Protein AF-A0A2G4FNX6-F1 (afdb_monomer_lite)

pLDDT: mean 90.81, std 7.62, range [62.03, 98.56]

Foldseek 3Di:
DELAAWWQDDVPLPAEAEAEPDDDPPDPDQQLCHANYENNDDDDDPPGDQHTHWYWYAQPVHHQKIKTKDFCPHNVCVVVVVQWADDGSHHGPGMTIHTDGDDDDDDDPPDAPPDAKDKEWPDWDDDPQKIKTKIAIDDPAAWPWKAKVNHTWDQPDGSPRITMDIGGHDDFQDKIWMKIAGPSGHIDPDIYIDTHD

Secondary structure (DSSP, 8-state):
--SEE--S--TTS--EEEE-S----S----SSTT-SEE-TTPPPPSSPPS---EEEETTTTSTT-EEEEEETTSHHHHHTGGG-B--TTTB-SSEEEEEE---PPPPPPP----PPPEEEEEEEEEETTEEEEEEEEE-SS-EEEEEETTEEPEEEEGGGTEEEEEEEP--TTPEEEEEEEETT--B-SS--EEE--

Sequence (197 aa):
MPLIQISEQNPTGKAQSHFKNLKVVNWNDKSGARAVVNLGGGPRLKPEFPHGVDVYVHDWFGVGKTALVASTRTQDYKSNEKDFKKVSFFTGDESQAKEVKDVPFPQFPKLVDDLPPFSIITRIKKEGGKVLVEGVASDNGTVVKVLVNGKEATMLTPGFANWKISLDELAAGVVVEAKAIDAAGNEEKFTPKSKVP

Structure (mmCIF, N/CA/C/O backbone):
data_AF-A0A2G4FNX6-F1
#
_entry.id   AF-A0A2G4FNX6-F1
#
loop_
_atom_site.group_PDB
_atom_site.id
_atom_site.type_symbol
_atom_site.label_atom_id
_atom_site.label_alt_id
_atom_site.label_comp_id
_atom_site.label_asym_id
_atom_site.label_entity_id
_atom_site.label_seq_id
_atom_site.pdbx_PDB_ins_code
_atom_site.Cartn_x
_atom_site.Cartn_y
_atom_site.Cartn_z
_atom_site.occupancy
_atom_site.B_iso_or_equiv
_atom_site.auth_seq_id
_atom_site.auth_comp_id
_atom_site.auth_asym_id
_atom_site.auth_atom_id
_atom_site.pdbx_PDB_model_num
ATOM 1 N N . MET A 1 1 ? 6.404 13.842 -24.856 1.00 73.00 1 MET A N 1
ATOM 2 C CA . MET A 1 1 ? 6.760 13.263 -23.550 1.00 73.00 1 MET A CA 1
ATOM 3 C C . MET A 1 1 ? 6.537 11.767 -23.630 1.00 73.00 1 MET A C 1
ATOM 5 O O . MET A 1 1 ? 5.501 11.371 -24.165 1.00 73.00 1 MET A O 1
ATOM 9 N N . PRO A 1 2 ? 7.518 10.965 -23.200 1.00 86.94 2 PRO A N 1
ATOM 10 C CA . PRO A 1 2 ? 7.397 9.513 -23.146 1.00 86.94 2 PRO A CA 1
ATOM 11 C C . PRO A 1 2 ? 6.419 9.067 -22.056 1.00 86.94 2 PRO A C 1
ATOM 13 O O . PRO A 1 2 ? 6.082 9.855 -21.174 1.00 86.94 2 PRO A O 1
ATOM 16 N N . LEU A 1 3 ? 5.985 7.803 -22.107 1.00 88.94 3 LEU A N 1
ATOM 17 C CA . LEU A 1 3 ? 5.179 7.205 -21.033 1.00 88.94 3 LEU A CA 1
ATOM 18 C C . LEU A 1 3 ? 6.009 7.033 -19.751 1.00 88.94 3 LEU A C 1
ATOM 20 O O . LEU A 1 3 ? 5.541 7.319 -18.655 1.00 88.94 3 LEU A O 1
ATOM 24 N N . ILE A 1 4 ? 7.248 6.576 -19.912 1.00 92.12 4 ILE A N 1
ATOM 25 C CA . ILE A 1 4 ? 8.244 6.406 -18.863 1.00 92.12 4 ILE A CA 1
ATOM 26 C C . ILE A 1 4 ? 9.384 7.363 -19.186 1.00 92.12 4 ILE A C 1
ATOM 28 O O . ILE A 1 4 ? 10.137 7.168 -20.145 1.00 92.12 4 ILE A O 1
ATOM 32 N N . GLN A 1 5 ? 9.489 8.422 -18.391 1.00 90.88 5 GLN A N 1
ATOM 33 C CA . GLN A 1 5 ? 10.595 9.357 -18.491 1.00 90.88 5 GLN A CA 1
ATOM 34 C C . GLN A 1 5 ? 11.788 8.832 -17.689 1.00 90.88 5 GLN A C 1
ATOM 36 O O . GLN A 1 5 ? 11.654 8.546 -16.501 1.00 90.88 5 GLN A O 1
ATOM 41 N N . ILE A 1 6 ? 12.943 8.688 -18.335 1.00 89.00 6 ILE A N 1
ATOM 42 C CA . ILE A 1 6 ? 14.178 8.239 -17.679 1.00 89.00 6 ILE A CA 1
ATOM 43 C C . ILE A 1 6 ? 14.970 9.429 -17.138 1.00 89.00 6 ILE A C 1
ATOM 45 O O . ILE A 1 6 ? 14.763 10.565 -17.558 1.00 89.00 6 ILE A O 1
ATOM 49 N N . SER A 1 7 ? 15.888 9.158 -16.213 1.00 84.88 7 SER A N 1
ATOM 50 C CA . SER A 1 7 ? 16.813 10.146 -15.660 1.00 84.88 7 SER A CA 1
ATOM 51 C C . SER A 1 7 ? 18.256 9.717 -15.903 1.00 84.88 7 SER A C 1
ATOM 53 O O . SER A 1 7 ? 18.616 8.552 -15.732 1.00 84.88 7 SER A O 1
ATOM 55 N N . GLU A 1 8 ? 19.097 10.684 -16.254 1.00 83.62 8 GLU A N 1
ATOM 56 C CA . GLU A 1 8 ? 20.555 10.524 -16.356 1.00 83.62 8 GLU A CA 1
ATOM 57 C C . GLU A 1 8 ? 21.250 10.720 -15.005 1.00 83.62 8 GLU A C 1
ATOM 59 O O . GLU A 1 8 ? 22.457 10.552 -14.886 1.00 83.62 8 GLU A O 1
ATOM 64 N N . GLN A 1 9 ? 20.485 11.095 -13.982 1.00 83.69 9 GLN A N 1
ATOM 65 C CA . GLN A 1 9 ? 20.986 11.468 -12.672 1.00 83.69 9 GLN A CA 1
ATOM 66 C C . GLN A 1 9 ? 20.768 10.301 -11.713 1.00 83.69 9 GLN A C 1
ATOM 68 O O . GLN A 1 9 ? 19.677 10.130 -11.164 1.00 83.69 9 GLN A O 1
ATOM 73 N N . ASN A 1 10 ? 21.817 9.508 -11.501 1.00 88.62 10 ASN A N 1
ATOM 74 C CA . ASN A 1 10 ? 21.847 8.460 -10.485 1.00 88.62 10 ASN A CA 1
ATOM 75 C C . ASN A 1 10 ? 23.055 8.667 -9.555 1.00 88.62 10 ASN A C 1
ATOM 77 O O . ASN A 1 10 ? 24.060 7.967 -9.687 1.00 88.62 10 ASN A O 1
ATOM 81 N N . PRO A 1 11 ? 22.975 9.606 -8.587 1.00 87.06 11 PRO A N 1
ATOM 82 C CA . PRO A 1 11 ? 24.098 9.935 -7.703 1.00 87.06 11 PRO A CA 1
ATOM 83 C C . PRO A 1 11 ? 24.638 8.750 -6.901 1.00 87.06 11 PRO A C 1
ATOM 85 O O . PRO A 1 11 ? 25.795 8.741 -6.496 1.00 87.06 11 PRO A O 1
ATOM 88 N N . THR A 1 12 ? 23.794 7.745 -6.664 1.00 89.88 12 THR A N 1
ATOM 89 C CA . THR A 1 12 ? 24.165 6.538 -5.917 1.00 89.88 12 THR A CA 1
ATOM 90 C C . THR A 1 12 ? 24.758 5.441 -6.801 1.00 89.88 12 THR A C 1
ATOM 92 O O . THR A 1 12 ? 25.315 4.485 -6.268 1.00 89.88 12 THR A O 1
ATOM 95 N N . GLY A 1 13 ? 24.575 5.527 -8.125 1.00 88.50 13 GLY A N 1
ATOM 96 C CA . GLY A 1 13 ? 24.837 4.437 -9.071 1.00 88.50 13 GLY A CA 1
ATOM 97 C C . GLY A 1 13 ? 23.961 3.194 -8.867 1.00 88.50 13 GLY A C 1
ATOM 98 O O . GLY A 1 13 ? 24.200 2.173 -9.498 1.00 88.50 13 GLY A O 1
ATOM 99 N N . LYS A 1 14 ? 22.964 3.249 -7.972 1.00 90.69 14 LYS A N 1
ATOM 100 C CA . LYS A 1 14 ? 22.154 2.095 -7.541 1.00 90.69 14 LYS A CA 1
ATOM 101 C C . LYS A 1 14 ? 20.663 2.261 -7.806 1.00 90.69 14 LYS A C 1
ATOM 103 O O . LYS A 1 14 ? 19.910 1.320 -7.583 1.00 90.69 14 LYS A O 1
ATOM 108 N N . ALA A 1 15 ? 20.215 3.442 -8.233 1.00 91.75 15 ALA A N 1
ATOM 109 C CA . ALA A 1 15 ? 18.808 3.653 -8.538 1.00 91.75 15 ALA A CA 1
ATOM 110 C C . ALA A 1 15 ? 18.386 2.826 -9.760 1.00 91.75 15 ALA A C 1
ATOM 112 O O . ALA A 1 15 ? 19.050 2.849 -10.799 1.00 91.75 15 ALA A O 1
ATOM 113 N N . GLN A 1 16 ? 17.262 2.127 -9.624 1.00 93.81 16 GLN A N 1
ATOM 114 C CA . GLN A 1 16 ? 16.670 1.288 -10.661 1.00 93.81 16 GLN A CA 1
ATOM 115 C C . GLN A 1 16 ? 15.157 1.506 -10.679 1.00 93.81 16 GLN A C 1
ATOM 117 O O . GLN A 1 16 ? 14.538 1.724 -9.638 1.00 93.81 16 GLN A O 1
ATOM 122 N N . SER A 1 17 ? 14.553 1.424 -11.860 1.00 95.25 17 SER A N 1
ATOM 123 C CA . SER A 1 17 ? 13.100 1.390 -12.038 1.00 95.25 17 SER A CA 1
ATOM 124 C C . SER A 1 17 ? 12.697 0.052 -12.645 1.00 95.25 17 SER A C 1
ATOM 126 O O . SER A 1 17 ? 13.285 -0.375 -13.635 1.00 95.25 17 SER A O 1
ATOM 128 N N . HIS A 1 18 ? 11.690 -0.608 -12.071 1.00 96.56 18 HIS A N 1
ATOM 129 C CA . HIS A 1 18 ? 11.182 -1.891 -12.560 1.00 96.56 18 HIS A CA 1
ATOM 130 C C . HIS A 1 18 ? 9.707 -1.759 -12.937 1.00 96.56 18 HIS A C 1
ATOM 132 O O . HIS A 1 18 ? 8.879 -1.362 -12.121 1.00 96.56 18 HIS A O 1
ATOM 138 N N . PHE A 1 19 ? 9.371 -2.151 -14.161 1.00 96.31 19 PHE A N 1
ATOM 139 C CA . PHE A 1 19 ? 8.011 -2.183 -14.687 1.00 96.31 19 PHE A CA 1
ATOM 140 C C . PHE A 1 19 ? 7.682 -3.613 -15.099 1.00 96.31 19 PHE A C 1
ATOM 142 O O . PHE A 1 19 ? 8.460 -4.240 -15.813 1.00 96.31 19 PHE A O 1
ATOM 149 N N . LYS A 1 20 ? 6.532 -4.138 -14.677 1.00 94.62 20 LYS A N 1
ATOM 150 C CA . LYS A 1 20 ? 6.042 -5.463 -15.079 1.00 94.62 20 LYS A CA 1
ATOM 151 C C . LYS A 1 20 ? 4.600 -5.355 -15.553 1.00 94.62 20 LYS A C 1
ATOM 153 O O . LYS A 1 20 ? 3.879 -4.465 -15.110 1.00 94.62 20 LYS A O 1
ATOM 158 N N . ASN A 1 21 ? 4.194 -6.245 -16.459 1.00 91.38 21 ASN A N 1
ATOM 159 C CA . ASN A 1 21 ? 2.868 -6.240 -17.090 1.00 91.38 21 ASN A CA 1
ATOM 160 C C . ASN A 1 21 ? 2.551 -4.929 -17.837 1.00 91.38 21 ASN A C 1
ATOM 162 O O . ASN A 1 21 ? 1.393 -4.518 -17.925 1.00 91.38 21 ASN A O 1
ATOM 166 N N . LEU A 1 22 ? 3.576 -4.262 -18.381 1.00 91.94 22 LEU A N 1
ATOM 167 C CA . LEU A 1 22 ? 3.389 -3.052 -19.173 1.00 91.94 22 LEU A CA 1
ATOM 168 C C . LEU A 1 22 ? 2.699 -3.406 -20.494 1.00 91.94 22 LEU A C 1
ATOM 170 O O . LEU A 1 22 ? 3.253 -4.125 -21.323 1.00 91.94 22 LEU A O 1
ATOM 174 N N . LYS A 1 23 ? 1.501 -2.862 -20.707 1.00 85.88 23 LYS A N 1
ATOM 175 C CA . LYS A 1 23 ? 0.752 -2.995 -21.956 1.00 85.88 23 LYS A CA 1
ATOM 176 C C . LYS A 1 23 ? 0.517 -1.617 -22.551 1.00 85.88 23 LYS A C 1
ATOM 178 O O . LYS A 1 23 ? -0.061 -0.750 -21.903 1.00 85.88 23 LYS A O 1
ATOM 183 N N . VAL A 1 24 ? 0.921 -1.439 -23.803 1.00 82.94 24 VAL A N 1
ATOM 184 C CA . VAL A 1 24 ? 0.696 -0.199 -24.544 1.00 82.94 24 VAL A CA 1
ATOM 185 C C . VAL A 1 24 ? -0.438 -0.437 -25.541 1.00 82.94 24 VAL A C 1
ATOM 187 O O . VAL A 1 24 ? -0.350 -1.330 -26.380 1.00 82.94 24 VAL A O 1
ATOM 190 N N . VAL A 1 25 ? -1.533 0.317 -25.421 1.00 82.94 25 VAL A N 1
ATOM 191 C CA . VAL A 1 25 ? -2.744 0.166 -26.248 1.00 82.94 25 VAL A CA 1
ATOM 192 C C . VAL A 1 25 ? -2.949 1.434 -27.071 1.00 82.94 25 VAL A C 1
ATOM 194 O O . VAL A 1 25 ? -2.771 2.531 -26.552 1.00 82.94 25 VAL A O 1
ATOM 197 N N . ASN A 1 26 ? -3.323 1.286 -28.346 1.00 76.81 26 ASN A N 1
ATOM 198 C CA . ASN A 1 26 ? -3.590 2.395 -29.275 1.00 76.81 26 ASN A CA 1
ATOM 199 C C . ASN A 1 26 ? -2.428 3.400 -29.432 1.00 76.81 26 ASN A C 1
ATOM 201 O O . ASN A 1 26 ? -2.651 4.575 -29.716 1.00 76.81 26 ASN A O 1
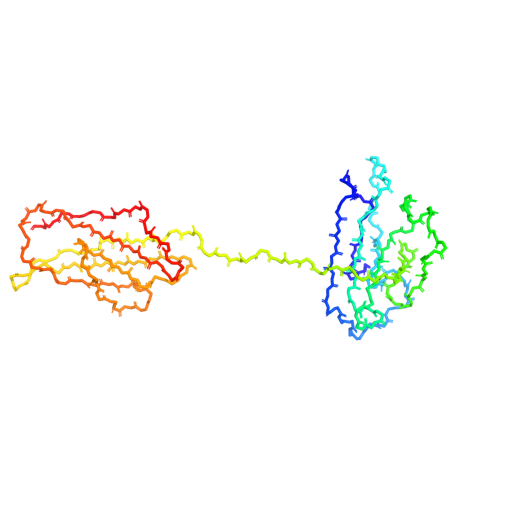ATOM 205 N N . TRP A 1 27 ? -1.178 2.948 -29.274 1.00 77.25 27 TRP A N 1
ATOM 206 C CA . TRP A 1 27 ? 0.000 3.794 -29.478 1.00 77.25 27 TRP A CA 1
ATOM 207 C C . TRP A 1 27 ? 0.300 3.945 -30.964 1.00 77.25 27 TRP A C 1
ATOM 209 O O . TRP A 1 27 ? 0.743 3.003 -31.617 1.00 77.25 27 TRP A O 1
ATOM 219 N N . ASN A 1 28 ? 0.052 5.132 -31.506 1.00 72.19 28 ASN A N 1
ATOM 220 C CA . ASN A 1 28 ? 0.258 5.435 -32.921 1.00 72.19 28 ASN A CA 1
ATOM 221 C C . ASN A 1 28 ? 1.304 6.537 -33.155 1.00 72.19 28 ASN A C 1
ATOM 223 O O . ASN A 1 28 ? 1.473 6.984 -34.291 1.00 72.19 28 ASN A O 1
ATOM 227 N N . ASP A 1 29 ? 2.015 6.961 -32.107 1.00 69.50 29 ASP A N 1
ATOM 228 C CA . ASP A 1 29 ? 3.029 8.002 -32.220 1.00 69.50 29 ASP A CA 1
ATOM 229 C C . ASP A 1 29 ? 4.309 7.453 -32.869 1.00 69.50 29 ASP A C 1
ATOM 231 O O . ASP A 1 29 ? 4.929 6.506 -32.380 1.00 69.50 29 ASP A O 1
ATOM 235 N N . LYS A 1 30 ? 4.690 8.060 -33.997 1.00 65.69 30 LYS A N 1
ATOM 236 C CA . LYS A 1 30 ? 5.864 7.698 -34.807 1.00 65.69 30 LYS A CA 1
ATOM 237 C C . LYS A 1 30 ? 7.014 8.704 -34.682 1.00 65.69 30 LYS A C 1
ATOM 239 O O . LYS A 1 30 ? 8.032 8.534 -35.343 1.00 65.69 30 LYS A O 1
ATOM 244 N N . SER A 1 31 ? 6.868 9.748 -33.861 1.00 66.31 31 SER A N 1
ATOM 245 C CA . SER A 1 31 ? 7.837 10.850 -33.747 1.00 66.31 31 SER A CA 1
ATOM 246 C C . SER A 1 31 ? 9.124 10.481 -33.002 1.00 66.31 31 SER A C 1
ATOM 248 O O . SER A 1 31 ? 10.100 11.219 -33.072 1.00 66.31 31 SER A O 1
ATOM 250 N N . GLY A 1 32 ? 9.135 9.385 -32.237 1.00 63.09 32 GLY A N 1
ATOM 251 C CA . GLY A 1 32 ? 10.235 9.032 -31.326 1.00 63.09 32 GLY A CA 1
ATOM 252 C C . GLY A 1 32 ? 10.282 9.876 -30.039 1.00 63.09 32 GLY A C 1
ATOM 253 O O . GLY A 1 32 ? 10.652 9.358 -28.988 1.00 63.09 32 GLY A O 1
ATOM 254 N N . ALA A 1 33 ? 9.795 11.122 -30.071 1.00 62.03 33 ALA A N 1
ATOM 255 C CA . ALA A 1 33 ? 9.656 12.008 -28.906 1.00 62.03 33 ALA A CA 1
ATOM 256 C C . ALA A 1 33 ? 8.554 11.564 -27.916 1.00 62.03 33 ALA A C 1
ATOM 258 O O . ALA A 1 33 ? 8.496 12.014 -26.763 1.00 62.03 33 ALA A O 1
ATOM 259 N N . ARG A 1 34 ? 7.665 10.668 -28.360 1.00 73.19 34 ARG A N 1
ATOM 260 C CA . ARG A 1 34 ? 6.754 9.887 -27.514 1.00 73.19 34 ARG A CA 1
ATOM 261 C C . ARG A 1 34 ? 6.999 8.397 -27.738 1.00 73.19 34 ARG A C 1
ATOM 263 O O . ARG A 1 34 ? 6.125 7.670 -28.190 1.00 73.19 34 ARG A O 1
ATOM 270 N N . ALA A 1 35 ? 8.220 7.941 -27.495 1.00 88.50 35 ALA A N 1
ATOM 271 C CA . ALA A 1 35 ? 8.448 6.520 -27.264 1.00 88.50 35 ALA A CA 1
ATOM 272 C C . ALA A 1 35 ? 7.910 6.111 -25.884 1.00 88.50 35 ALA A C 1
ATOM 274 O O . ALA A 1 35 ? 7.623 6.965 -25.040 1.00 88.50 35 ALA A O 1
ATOM 275 N N . VAL A 1 36 ? 7.782 4.808 -25.645 1.00 91.38 36 VAL A N 1
ATOM 276 C CA . VAL A 1 36 ? 7.357 4.289 -24.338 1.00 91.38 36 VAL A CA 1
ATOM 277 C C . VAL A 1 36 ? 8.347 4.700 -23.249 1.00 91.38 36 VAL A C 1
ATOM 279 O O . VAL A 1 36 ? 7.921 5.218 -22.225 1.00 91.38 36 VAL A O 1
ATOM 282 N N . VAL A 1 37 ? 9.650 4.531 -23.477 1.00 93.69 37 VAL A N 1
ATOM 283 C CA . VAL A 1 37 ? 10.711 4.862 -22.516 1.00 93.69 37 VAL A CA 1
ATOM 284 C C . VAL A 1 37 ? 11.693 5.835 -23.165 1.00 93.69 37 VAL A C 1
ATOM 286 O O . VAL A 1 37 ? 12.325 5.479 -24.158 1.00 93.69 37 VAL A O 1
ATOM 289 N N . ASN A 1 38 ? 11.835 7.063 -22.655 1.00 92.19 38 ASN A N 1
ATOM 290 C CA . ASN A 1 38 ? 12.772 8.064 -23.201 1.00 92.19 38 ASN A CA 1
ATOM 291 C C . ASN A 1 38 ? 13.139 9.149 -22.168 1.00 92.19 38 ASN A C 1
ATOM 293 O O . ASN A 1 38 ? 12.515 9.222 -21.118 1.00 92.19 38 ASN A O 1
ATOM 297 N N . LEU A 1 39 ? 14.112 10.022 -22.451 1.00 86.81 39 LEU A N 1
ATOM 298 C CA . LEU A 1 39 ? 14.497 11.132 -21.556 1.00 86.81 39 LEU A CA 1
ATOM 299 C C . LEU A 1 39 ? 13.457 12.265 -21.514 1.00 86.81 39 LEU A C 1
ATOM 301 O O . LEU A 1 39 ? 13.294 12.939 -20.500 1.00 86.81 39 LEU A O 1
ATOM 305 N N . GLY A 1 40 ? 12.738 12.483 -22.618 1.00 76.50 40 GLY A N 1
ATOM 306 C CA . GLY A 1 40 ? 11.639 13.451 -22.675 1.00 76.50 40 GLY A CA 1
ATOM 307 C C . GLY A 1 40 ? 12.047 14.930 -22.698 1.00 76.50 40 GLY A C 1
ATOM 308 O O . GLY A 1 40 ? 11.163 15.772 -22.565 1.00 76.50 40 GLY A O 1
ATOM 309 N N . GLY A 1 41 ? 13.331 15.251 -22.902 1.00 74.06 41 GLY A N 1
ATOM 310 C CA . GLY A 1 41 ? 13.802 16.618 -23.170 1.00 74.06 41 GLY A CA 1
ATOM 311 C C . GLY A 1 41 ? 13.900 17.549 -21.953 1.00 74.06 41 GLY A C 1
ATOM 312 O O . GLY A 1 41 ? 13.864 18.766 -22.121 1.00 74.06 41 GLY A O 1
ATOM 313 N N . GLY A 1 42 ? 13.995 17.004 -20.734 1.00 71.19 42 GLY A N 1
ATOM 314 C CA . GLY A 1 42 ? 14.170 17.793 -19.508 1.00 71.19 42 GLY A CA 1
ATOM 315 C C . GLY A 1 42 ? 15.511 18.552 -19.432 1.00 71.19 42 GLY A C 1
ATOM 316 O O . GLY A 1 42 ? 16.447 18.243 -20.175 1.00 71.19 42 GLY A O 1
ATOM 317 N N . PRO A 1 43 ? 15.630 19.552 -18.534 1.00 72.31 43 PRO A N 1
ATOM 318 C CA . PRO A 1 43 ? 16.860 20.318 -18.356 1.00 72.31 43 PRO A CA 1
ATOM 319 C C . PRO A 1 43 ? 18.015 19.425 -17.891 1.00 72.31 43 PRO A C 1
ATOM 321 O O . PRO A 1 43 ? 17.851 18.537 -17.055 1.00 72.31 43 PRO A O 1
ATOM 324 N N . ARG A 1 44 ? 19.207 19.695 -18.425 1.00 75.69 44 ARG A N 1
ATOM 325 C CA . ARG A 1 44 ? 20.424 18.936 -18.125 1.00 75.69 44 ARG A CA 1
ATOM 326 C C . ARG A 1 44 ? 21.089 19.499 -16.879 1.00 75.69 44 ARG A C 1
ATOM 328 O O . ARG A 1 44 ? 21.508 20.657 -16.869 1.00 75.69 44 ARG A O 1
ATOM 335 N N . LEU A 1 45 ? 21.171 18.679 -15.839 1.00 73.00 45 LEU A N 1
ATOM 336 C CA . LEU A 1 45 ? 21.764 19.066 -14.565 1.00 73.00 45 LEU A CA 1
ATOM 337 C C . LEU A 1 45 ? 23.273 18.800 -14.569 1.00 73.00 45 LEU A C 1
ATOM 339 O O . LEU A 1 45 ? 23.735 17.790 -15.098 1.00 73.00 45 LEU A O 1
ATOM 343 N N . LYS A 1 46 ? 24.025 19.728 -13.970 1.00 79.12 46 LYS A N 1
ATOM 344 C CA . LYS A 1 46 ? 25.454 19.583 -13.673 1.00 79.12 46 LYS A CA 1
ATOM 345 C C . LYS A 1 46 ? 25.643 19.453 -12.155 1.00 79.12 46 LYS A C 1
ATOM 347 O O . LYS A 1 46 ? 24.944 20.159 -11.426 1.00 79.12 46 LYS A O 1
ATOM 352 N N . PRO A 1 47 ? 26.600 18.637 -11.676 1.00 77.69 47 PRO A N 1
ATOM 353 C CA . PRO A 1 47 ? 27.537 17.813 -12.453 1.00 77.69 47 PRO A CA 1
ATOM 354 C C . PRO A 1 47 ? 26.861 16.619 -13.151 1.00 77.69 47 PRO A C 1
ATOM 356 O O . PRO A 1 47 ? 25.768 16.208 -12.775 1.00 77.69 47 PRO A O 1
ATOM 359 N N . GLU A 1 48 ? 27.506 16.086 -14.190 1.00 78.75 48 GLU A N 1
ATOM 360 C CA . GLU A 1 48 ? 27.074 14.836 -14.827 1.00 78.75 48 GLU A CA 1
ATOM 361 C C . GLU A 1 48 ? 27.484 13.646 -13.951 1.00 78.75 48 GLU A C 1
ATOM 363 O O . GLU A 1 48 ? 28.587 13.630 -13.397 1.00 78.75 48 GLU A O 1
ATOM 368 N N . PHE A 1 49 ? 26.610 12.645 -13.836 1.00 80.50 49 PHE A N 1
ATOM 369 C CA . PHE A 1 49 ? 26.921 11.397 -13.143 1.00 80.50 49 PHE A CA 1
ATOM 370 C C . PHE A 1 49 ? 27.297 10.307 -14.158 1.00 80.50 49 PHE A C 1
ATOM 372 O O . PHE A 1 49 ? 26.695 10.250 -15.232 1.00 80.50 49 PHE A O 1
ATOM 379 N N . PRO A 1 50 ? 28.267 9.425 -13.842 1.00 80.75 50 PRO A N 1
ATOM 380 C CA . PRO A 1 50 ? 28.670 8.351 -14.755 1.00 80.75 50 PRO A CA 1
ATOM 381 C C . PRO A 1 50 ? 27.522 7.385 -15.082 1.00 80.75 50 PRO A C 1
ATOM 383 O O . PRO A 1 50 ? 27.360 6.970 -16.234 1.00 80.75 50 PRO A O 1
ATOM 386 N N . HIS A 1 51 ? 26.715 7.081 -14.063 1.00 86.06 51 HIS A N 1
ATOM 387 C CA . HIS A 1 51 ? 25.640 6.103 -14.117 1.00 86.06 51 HIS A CA 1
ATOM 388 C C . HIS A 1 51 ? 24.282 6.781 -14.310 1.00 86.06 51 HIS A C 1
ATOM 390 O O . HIS A 1 51 ? 23.956 7.750 -13.620 1.00 86.06 51 HIS A O 1
ATOM 396 N N . GLY A 1 52 ? 23.481 6.246 -15.232 1.00 87.12 52 GLY A N 1
ATOM 397 C CA . GLY A 1 52 ? 22.065 6.595 -15.367 1.00 87.12 52 GLY A CA 1
ATOM 398 C C . GLY A 1 52 ? 21.186 5.772 -14.433 1.00 87.12 52 GLY A C 1
ATOM 399 O O . GLY A 1 52 ? 21.663 4.882 -13.730 1.00 87.12 52 GLY A O 1
ATOM 400 N N . VAL A 1 53 ? 19.885 6.055 -14.421 1.00 90.81 53 VAL A N 1
ATOM 401 C CA . VAL A 1 53 ? 18.916 5.151 -13.787 1.00 90.81 53 VAL A CA 1
ATOM 402 C C . VAL A 1 53 ? 18.632 3.996 -14.743 1.00 90.81 53 VAL A C 1
ATOM 404 O O . VAL A 1 53 ? 18.145 4.227 -15.852 1.00 90.81 53 VAL A O 1
ATOM 407 N N . ASP A 1 54 ? 18.900 2.764 -14.310 1.00 91.75 54 ASP A N 1
ATOM 408 C CA . ASP A 1 54 ? 18.511 1.573 -15.066 1.00 91.75 54 ASP A CA 1
ATOM 409 C C . ASP A 1 54 ? 16.989 1.443 -15.086 1.00 91.75 54 ASP A C 1
ATOM 411 O O . ASP A 1 54 ? 16.333 1.497 -14.040 1.00 91.75 54 ASP A O 1
ATOM 415 N N . VAL A 1 55 ? 16.416 1.212 -16.266 1.00 96.38 55 VAL A N 1
ATOM 416 C CA . VAL A 1 55 ? 14.980 0.964 -16.411 1.00 96.38 55 VAL A CA 1
ATOM 417 C C . VAL A 1 55 ? 14.749 -0.443 -16.944 1.00 96.38 55 VAL A C 1
ATOM 419 O O . VAL A 1 55 ? 14.968 -0.721 -18.121 1.00 96.38 55 VAL A O 1
ATOM 422 N N . TYR A 1 56 ? 14.272 -1.328 -16.071 1.00 97.62 56 TYR A N 1
ATOM 423 C CA . TYR A 1 56 ? 13.910 -2.703 -16.392 1.00 97.62 56 TYR A CA 1
ATOM 424 C C . TYR A 1 56 ? 12.424 -2.798 -16.729 1.00 97.62 56 TYR A C 1
ATOM 426 O O . TYR A 1 56 ? 11.565 -2.570 -15.876 1.00 97.62 56 TYR A O 1
ATOM 434 N N . VAL A 1 57 ? 12.104 -3.194 -17.957 1.00 97.25 57 VAL A N 1
ATOM 435 C CA . VAL A 1 57 ? 10.742 -3.540 -18.374 1.00 97.25 57 VAL A CA 1
ATOM 436 C C . VAL A 1 57 ? 10.672 -5.051 -18.552 1.00 97.25 57 VAL A C 1
ATOM 438 O O . VAL A 1 57 ? 11.179 -5.616 -19.523 1.00 97.25 57 VAL A O 1
ATOM 441 N N . HIS A 1 58 ? 10.093 -5.709 -17.554 1.00 97.31 58 HIS A N 1
ATOM 442 C CA . HIS A 1 58 ? 9.988 -7.160 -17.461 1.00 97.31 58 HIS A CA 1
ATOM 443 C C . HIS A 1 58 ? 9.048 -7.695 -18.537 1.00 97.31 58 HIS A C 1
ATOM 445 O O . HIS A 1 58 ? 8.030 -7.075 -18.847 1.00 97.31 58 HIS A O 1
ATOM 451 N N . ASP A 1 59 ? 9.410 -8.852 -19.088 1.00 94.06 59 ASP A N 1
ATOM 452 C CA . ASP A 1 59 ? 8.656 -9.586 -20.109 1.00 94.06 59 ASP A CA 1
ATOM 453 C C . ASP A 1 59 ? 8.432 -8.839 -21.446 1.00 94.06 59 ASP A C 1
ATOM 455 O O . ASP A 1 59 ? 7.635 -9.276 -22.278 1.00 94.06 59 ASP A O 1
ATOM 459 N N . TRP A 1 60 ? 9.148 -7.732 -21.699 1.00 93.94 60 TRP A N 1
ATOM 460 C CA . TRP A 1 60 ? 8.963 -6.912 -22.906 1.00 93.94 60 TRP A CA 1
ATOM 461 C C . TRP A 1 60 ? 9.263 -7.670 -24.208 1.00 93.94 60 TRP A C 1
ATOM 463 O O . TRP A 1 60 ? 8.554 -7.514 -25.200 1.00 93.94 60 TRP A O 1
ATOM 473 N N . PHE A 1 61 ? 10.303 -8.510 -24.213 1.00 92.62 61 PHE A N 1
ATOM 474 C CA . PHE A 1 61 ? 10.667 -9.330 -25.376 1.00 92.62 61 PHE A CA 1
ATOM 475 C C . PHE A 1 61 ? 10.025 -10.732 -25.346 1.00 92.62 61 PHE A C 1
ATOM 477 O O . PHE A 1 61 ? 10.377 -11.596 -26.153 1.00 92.62 61 PHE A O 1
ATOM 484 N N . GLY A 1 62 ? 9.092 -10.969 -24.420 1.00 90.88 62 GLY A N 1
ATOM 485 C CA . GLY A 1 62 ? 8.471 -12.262 -24.135 1.00 90.88 62 GLY A CA 1
ATOM 486 C C . GLY A 1 62 ? 8.713 -12.713 -22.693 1.00 90.88 62 GLY A C 1
ATOM 487 O O . GLY A 1 62 ? 9.531 -12.134 -21.984 1.00 90.88 62 GLY A O 1
ATOM 488 N N . VAL A 1 63 ? 8.012 -13.766 -22.262 1.00 90.31 63 VAL A N 1
ATOM 489 C CA . VAL A 1 63 ? 8.084 -14.296 -20.886 1.00 90.31 63 VAL A CA 1
ATOM 490 C C . VAL A 1 63 ? 9.536 -14.588 -20.482 1.00 90.31 63 VAL A C 1
ATOM 492 O O . VAL A 1 63 ? 10.237 -15.328 -21.174 1.00 90.31 63 VAL A O 1
ATOM 495 N N . GLY A 1 64 ? 9.984 -13.997 -19.373 1.00 89.00 64 GLY A N 1
ATOM 496 C CA . GLY A 1 64 ? 11.340 -14.123 -18.830 1.00 89.00 64 GLY A CA 1
ATOM 497 C C . GLY A 1 64 ? 12.408 -13.283 -19.542 1.00 89.00 64 GLY A C 1
ATOM 498 O O . GLY A 1 64 ? 13.582 -13.377 -19.187 1.00 89.00 64 GLY A O 1
ATOM 499 N N . LYS A 1 65 ? 12.035 -12.473 -20.542 1.00 93.75 65 LYS A N 1
ATOM 500 C CA . LYS A 1 65 ? 12.963 -11.650 -21.330 1.00 93.75 65 LYS A CA 1
ATOM 501 C C . LYS A 1 65 ? 12.764 -10.170 -21.029 1.00 93.75 65 LYS A C 1
ATOM 503 O O . LYS A 1 65 ? 11.908 -9.497 -21.610 1.00 93.75 65 LYS A O 1
ATOM 508 N N . THR A 1 66 ? 13.576 -9.669 -20.108 1.00 97.44 66 THR A N 1
ATOM 509 C CA . THR A 1 66 ? 13.504 -8.294 -19.613 1.00 97.44 66 THR A CA 1
ATOM 510 C C . THR A 1 66 ? 14.256 -7.351 -20.546 1.00 97.44 66 THR A C 1
ATOM 512 O O . THR A 1 66 ? 15.358 -7.648 -21.002 1.00 97.44 66 THR A O 1
ATOM 515 N N . ALA A 1 67 ? 13.673 -6.189 -20.830 1.00 97.44 67 ALA A N 1
ATOM 516 C CA . ALA A 1 67 ? 14.381 -5.104 -21.491 1.00 97.44 67 ALA A CA 1
ATOM 517 C C . ALA A 1 67 ? 15.056 -4.209 -20.446 1.00 97.44 67 ALA A C 1
ATOM 519 O O . ALA A 1 67 ? 14.379 -3.692 -19.561 1.00 97.44 67 ALA A O 1
ATOM 520 N N . LEU A 1 68 ? 16.365 -4.000 -20.572 1.00 97.25 68 LEU A N 1
ATOM 521 C CA . LEU A 1 68 ? 17.090 -2.942 -19.870 1.00 97.25 68 LEU A CA 1
ATOM 522 C C . LEU A 1 68 ? 17.214 -1.743 -20.807 1.00 97.25 68 LEU A C 1
ATOM 524 O O . LEU A 1 68 ? 17.852 -1.846 -21.857 1.00 97.25 68 LEU A O 1
ATOM 528 N N . VAL A 1 69 ? 16.601 -0.624 -20.429 1.00 96.31 69 VAL A N 1
ATOM 529 C CA . VAL A 1 69 ? 16.666 0.646 -21.154 1.00 96.31 69 VAL A CA 1
ATOM 530 C C . VAL A 1 69 ? 17.661 1.577 -20.473 1.00 96.31 69 VAL A C 1
ATOM 532 O O . VAL A 1 69 ? 17.613 1.755 -19.257 1.00 96.31 69 VAL A O 1
ATOM 535 N N . ALA A 1 70 ? 18.526 2.194 -21.274 1.00 93.50 70 ALA A N 1
ATOM 536 C CA . ALA A 1 70 ? 19.492 3.194 -20.835 1.00 93.50 70 ALA A CA 1
ATOM 537 C C . ALA A 1 70 ? 19.365 4.478 -21.668 1.00 93.50 70 ALA A C 1
ATOM 539 O O . ALA A 1 70 ? 18.950 4.432 -22.833 1.00 93.50 70 ALA A O 1
ATOM 540 N N . SER A 1 71 ? 19.738 5.620 -21.077 1.00 91.19 71 SER A N 1
ATOM 541 C CA . SER A 1 71 ? 19.921 6.867 -21.834 1.00 91.19 71 SER A CA 1
ATOM 542 C C . SER A 1 71 ? 21.155 6.748 -22.721 1.00 91.19 71 SER A C 1
ATOM 544 O O . SER A 1 71 ? 22.197 6.279 -22.270 1.00 91.19 71 SER A O 1
ATOM 546 N N . THR A 1 72 ? 21.075 7.246 -23.955 1.00 90.50 72 THR A N 1
ATOM 547 C CA . THR A 1 72 ? 22.238 7.299 -24.859 1.00 90.50 72 THR A CA 1
ATOM 548 C C . THR A 1 72 ? 23.323 8.276 -24.405 1.00 90.50 72 THR A C 1
ATOM 550 O O . THR A 1 72 ? 24.416 8.323 -24.973 1.00 90.50 72 THR A O 1
ATOM 553 N N . ARG A 1 73 ? 23.039 9.100 -23.393 1.00 86.94 73 ARG A N 1
ATOM 554 C CA . ARG A 1 73 ? 23.953 10.137 -22.911 1.00 86.94 73 ARG A CA 1
ATOM 555 C C . ARG A 1 73 ? 24.830 9.684 -21.751 1.00 86.94 73 ARG A C 1
ATOM 557 O O . ARG A 1 73 ? 25.857 10.325 -21.522 1.00 86.94 73 ARG A O 1
ATOM 564 N N . THR A 1 74 ? 24.474 8.606 -21.054 1.00 87.62 74 THR A N 1
ATOM 565 C CA . THR A 1 74 ? 25.218 8.134 -19.876 1.00 87.62 74 THR A CA 1
ATOM 566 C C . THR A 1 74 ? 26.532 7.474 -20.284 1.00 87.62 74 THR A C 1
ATOM 568 O O . THR A 1 74 ? 26.666 6.938 -21.390 1.00 87.62 74 THR A O 1
ATOM 571 N N . GLN A 1 75 ? 27.532 7.513 -19.399 1.00 88.31 75 GLN A N 1
ATOM 572 C CA . GLN A 1 75 ? 28.836 6.911 -19.684 1.00 88.31 75 GLN A CA 1
ATOM 573 C C . GLN A 1 75 ? 28.735 5.384 -19.802 1.00 88.31 75 GLN A C 1
ATOM 575 O O . GLN A 1 75 ? 29.410 4.787 -20.645 1.00 88.31 75 GLN A O 1
ATOM 580 N N . ASP A 1 76 ? 27.852 4.762 -19.021 1.00 86.69 76 ASP A N 1
ATOM 581 C CA . ASP A 1 76 ? 27.585 3.323 -19.090 1.00 86.69 76 ASP A CA 1
ATOM 582 C C . ASP A 1 76 ? 27.060 2.881 -20.453 1.00 86.69 76 ASP A C 1
ATOM 584 O O . ASP A 1 76 ? 27.530 1.877 -20.991 1.00 86.69 76 ASP A O 1
ATOM 588 N N . TYR A 1 77 ? 26.118 3.634 -21.036 1.00 91.38 77 TYR A N 1
ATOM 589 C CA . TYR A 1 77 ? 25.633 3.345 -22.382 1.00 91.38 77 TYR A CA 1
ATOM 590 C C . TYR A 1 77 ? 26.768 3.486 -23.393 1.00 91.38 77 TYR A C 1
ATOM 592 O O . TYR A 1 77 ? 27.027 2.551 -24.143 1.00 91.38 77 TYR A O 1
ATOM 600 N N . LYS A 1 78 ? 27.483 4.621 -23.384 1.00 91.81 78 LYS A N 1
ATOM 601 C CA . LYS A 1 78 ? 28.559 4.900 -24.354 1.00 91.81 78 LYS A CA 1
ATOM 602 C C . LYS A 1 78 ? 29.654 3.834 -24.325 1.00 91.81 78 LYS A C 1
ATOM 604 O O . LYS A 1 78 ? 30.215 3.494 -25.359 1.00 91.81 78 LYS A O 1
ATOM 609 N N . SER A 1 79 ? 29.932 3.279 -23.147 1.00 92.88 79 SER A N 1
ATOM 610 C CA . SER A 1 79 ? 30.936 2.225 -22.969 1.00 92.88 79 SER A CA 1
ATOM 611 C C . SER A 1 79 ? 30.461 0.846 -23.457 1.00 92.88 79 SER A C 1
ATOM 613 O O . SER A 1 79 ? 31.286 -0.037 -23.671 1.00 92.88 79 SER A O 1
ATOM 615 N N . ASN A 1 80 ? 29.152 0.654 -23.658 1.00 93.06 80 ASN A N 1
ATOM 616 C CA . ASN A 1 80 ? 28.531 -0.626 -24.020 1.00 93.06 80 ASN A CA 1
ATOM 617 C C . ASN A 1 80 ? 27.573 -0.510 -25.220 1.00 93.06 80 ASN A C 1
ATOM 619 O O . ASN A 1 80 ? 26.701 -1.357 -25.398 1.00 93.06 80 ASN A O 1
ATOM 623 N N . GLU A 1 81 ? 27.717 0.527 -26.048 1.00 94.44 81 GLU A N 1
ATOM 624 C CA . GLU A 1 81 ? 26.740 0.913 -27.077 1.00 94.44 81 GLU A CA 1
ATOM 625 C C . GLU A 1 81 ? 26.355 -0.243 -28.013 1.00 94.44 81 GLU A C 1
ATOM 627 O O . GLU A 1 81 ? 25.181 -0.421 -28.325 1.00 94.44 81 GLU A O 1
ATOM 632 N N . LYS A 1 82 ? 27.324 -1.091 -28.379 1.00 96.31 82 LYS A N 1
ATOM 633 C CA . LYS A 1 82 ? 27.132 -2.264 -29.250 1.00 96.31 82 LYS A CA 1
ATOM 634 C C . LYS A 1 82 ? 26.090 -3.276 -28.745 1.00 96.31 82 LYS A C 1
ATOM 636 O O . LYS A 1 82 ? 25.569 -4.050 -29.544 1.00 96.31 82 LYS A O 1
ATOM 641 N N . ASP A 1 83 ? 25.815 -3.296 -27.441 1.00 96.12 83 ASP A N 1
ATOM 642 C CA . ASP A 1 83 ? 24.869 -4.234 -26.828 1.00 96.12 83 ASP A CA 1
ATOM 643 C C . ASP A 1 83 ? 23.431 -3.703 -26.864 1.00 96.12 83 ASP A C 1
ATOM 645 O O . ASP A 1 83 ? 22.477 -4.460 -26.675 1.00 96.12 83 ASP A O 1
ATOM 649 N N . PHE A 1 84 ? 23.270 -2.398 -27.081 1.00 96.44 84 PHE A N 1
ATOM 650 C CA . PHE A 1 84 ? 21.990 -1.712 -27.074 1.00 96.44 84 PHE A CA 1
ATOM 651 C C . PHE A 1 84 ? 21.506 -1.460 -28.500 1.00 96.44 84 PHE A C 1
ATOM 653 O O . PHE A 1 84 ? 22.274 -1.207 -29.424 1.00 96.44 84 PHE A O 1
ATOM 660 N N . LYS A 1 85 ? 20.190 -1.525 -28.689 1.00 96.06 85 LYS A N 1
ATOM 661 C CA . LYS A 1 85 ? 19.559 -1.302 -29.988 1.00 96.06 85 LYS A CA 1
ATOM 662 C C . LYS A 1 85 ? 18.281 -0.499 -29.860 1.00 96.06 85 LYS A C 1
ATOM 664 O O . LYS A 1 85 ? 17.610 -0.510 -28.821 1.00 96.06 85 LYS A O 1
ATOM 669 N N . LYS A 1 86 ? 17.905 0.121 -30.978 1.00 94.25 86 LYS A N 1
ATOM 670 C CA . LYS A 1 86 ? 16.645 0.847 -31.079 1.00 94.25 86 LYS A CA 1
ATOM 671 C C . LYS A 1 86 ? 15.527 -0.162 -31.186 1.00 94.25 86 LYS A C 1
ATOM 673 O O . LYS A 1 86 ? 15.541 -1.022 -32.066 1.00 94.25 86 LYS A O 1
ATOM 678 N N . VAL A 1 87 ? 14.555 -0.056 -30.295 1.00 92.12 87 VAL A N 1
ATOM 679 C CA . VAL A 1 87 ? 13.390 -0.933 -30.296 1.00 92.12 87 VAL A CA 1
ATOM 680 C C . VAL A 1 87 ? 12.197 -0.094 -30.708 1.00 92.12 87 VAL A C 1
ATOM 682 O O . VAL A 1 87 ? 11.824 0.854 -30.020 1.00 92.12 87 VAL A O 1
ATOM 685 N N . SER A 1 88 ? 11.629 -0.430 -31.868 1.00 87.12 88 SER A N 1
ATOM 686 C CA . SER A 1 88 ? 10.539 0.329 -32.486 1.00 87.12 88 SER A CA 1
ATOM 687 C C . SER A 1 88 ? 9.397 0.580 -31.496 1.00 87.12 88 SER A C 1
ATOM 689 O O . SER A 1 88 ? 8.988 -0.340 -30.787 1.00 87.12 88 SER A O 1
ATOM 691 N N . PHE A 1 89 ? 8.911 1.825 -31.440 1.00 84.25 89 PHE A N 1
ATOM 692 C CA . PHE A 1 89 ? 7.921 2.368 -30.488 1.00 84.25 89 PHE A CA 1
ATOM 693 C C . PHE A 1 89 ? 8.331 2.363 -29.004 1.00 84.25 89 PHE A C 1
ATOM 695 O O . PHE A 1 89 ? 7.887 3.226 -28.248 1.00 84.25 89 PHE A O 1
ATOM 702 N N . PHE A 1 90 ? 9.188 1.435 -28.582 1.00 91.12 90 PHE A N 1
ATOM 703 C CA . PHE A 1 90 ? 9.616 1.276 -27.198 1.00 91.12 90 PHE A CA 1
ATOM 704 C C . PHE A 1 90 ? 10.646 2.321 -26.767 1.00 91.12 90 PHE A C 1
ATOM 706 O O . PHE A 1 90 ? 10.462 2.961 -25.734 1.00 91.12 90 PHE A O 1
ATOM 713 N N . THR A 1 91 ? 11.701 2.520 -27.561 1.00 93.00 91 THR A N 1
ATOM 714 C CA . THR A 1 91 ? 12.776 3.475 -27.262 1.00 93.00 91 THR A CA 1
ATOM 715 C C . THR A 1 91 ? 12.718 4.698 -28.172 1.00 93.00 91 THR A C 1
ATOM 717 O O . THR A 1 91 ? 12.217 4.643 -29.300 1.00 93.00 91 THR A O 1
ATOM 720 N N . GLY A 1 92 ? 13.187 5.828 -27.647 1.00 90.12 92 GLY A N 1
ATOM 721 C CA . GLY A 1 92 ? 13.157 7.121 -28.314 1.00 90.12 92 GLY A CA 1
ATOM 722 C C . GLY A 1 92 ? 14.438 7.442 -29.070 1.00 90.12 92 GLY A C 1
ATOM 723 O O . GLY A 1 92 ? 15.159 6.568 -29.549 1.00 90.12 92 GLY A O 1
ATOM 724 N N . ASP A 1 93 ? 14.683 8.734 -29.222 1.00 89.25 93 ASP A N 1
ATOM 725 C CA . ASP A 1 93 ? 15.915 9.323 -29.746 1.00 89.25 93 ASP A CA 1
ATOM 726 C C . ASP A 1 93 ? 17.049 9.359 -28.710 1.00 89.25 93 ASP A C 1
ATOM 728 O O . ASP A 1 93 ? 18.218 9.263 -29.079 1.00 89.25 93 ASP A O 1
ATOM 732 N N . GLU A 1 94 ? 16.714 9.430 -27.421 1.00 90.62 94 GLU A N 1
ATOM 733 C CA . GLU A 1 94 ? 17.681 9.506 -26.319 1.00 90.62 94 GLU A CA 1
ATOM 734 C C . GLU A 1 94 ? 17.672 8.263 -25.421 1.00 90.62 94 GLU A C 1
ATOM 736 O O . GLU A 1 94 ? 18.217 8.276 -24.320 1.00 90.62 94 GLU A O 1
ATOM 741 N N . SER A 1 95 ? 17.093 7.159 -25.893 1.00 93.12 95 SER A N 1
ATOM 742 C CA . SER A 1 95 ? 17.101 5.882 -25.183 1.00 93.12 95 SER A CA 1
ATOM 743 C C . SER A 1 95 ? 17.297 4.700 -26.123 1.00 93.12 95 SER A C 1
ATOM 745 O O . SER A 1 95 ? 16.902 4.719 -27.291 1.00 93.12 95 SER A O 1
ATOM 747 N N . GLN A 1 96 ? 17.914 3.648 -25.598 1.00 95.00 96 GLN A N 1
ATOM 748 C CA . GLN A 1 96 ? 18.141 2.386 -26.299 1.00 95.00 96 GLN A CA 1
ATOM 749 C C . GLN A 1 96 ? 17.953 1.231 -25.322 1.00 95.00 96 GLN A C 1
ATOM 751 O O . GLN A 1 96 ? 18.073 1.417 -24.110 1.00 95.00 96 GLN A O 1
ATOM 756 N N . ALA A 1 97 ? 17.666 0.036 -25.838 1.00 96.88 97 ALA A N 1
ATOM 757 C CA . ALA A 1 97 ? 17.386 -1.124 -25.002 1.00 96.88 97 ALA A CA 1
ATOM 758 C C . ALA A 1 97 ? 18.223 -2.338 -25.392 1.00 96.88 97 ALA A C 1
ATOM 760 O O . ALA A 1 97 ? 18.530 -2.548 -26.566 1.00 96.88 97 ALA A O 1
ATOM 761 N N . LYS A 1 98 ? 18.522 -3.179 -24.404 1.00 97.06 98 LYS A N 1
ATOM 762 C CA . LYS A 1 98 ? 19.061 -4.525 -24.607 1.00 97.06 98 LYS A CA 1
ATOM 763 C C . LYS A 1 98 ? 18.223 -5.561 -23.871 1.00 97.06 98 LYS A C 1
ATOM 765 O O . LYS A 1 98 ? 17.563 -5.242 -22.883 1.00 97.06 98 LYS A O 1
ATOM 770 N N . GLU A 1 99 ? 18.221 -6.793 -24.371 1.00 97.38 99 GLU A N 1
ATOM 771 C CA . GLU A 1 99 ? 17.614 -7.922 -23.661 1.00 97.38 99 GLU A CA 1
ATOM 772 C C . GLU A 1 99 ? 18.568 -8.380 -22.554 1.00 97.38 99 GLU A C 1
ATOM 774 O O . GLU A 1 99 ? 19.755 -8.592 -22.796 1.00 97.38 99 GLU A O 1
ATOM 779 N N . VAL A 1 100 ? 18.040 -8.530 -21.344 1.00 95.81 100 VAL A N 1
ATOM 780 C CA . VAL A 1 100 ? 18.726 -9.105 -20.187 1.00 95.81 100 VAL A CA 1
ATOM 781 C C . VAL A 1 100 ? 17.878 -10.240 -19.617 1.00 95.81 100 VAL A C 1
ATOM 783 O O . VAL A 1 100 ? 16.651 -10.252 -19.748 1.00 95.81 100 VAL A O 1
ATOM 786 N N . LYS A 1 101 ? 18.542 -11.214 -18.998 1.00 92.06 101 LYS A N 1
ATOM 787 C CA . LYS A 1 101 ? 17.913 -12.390 -18.385 1.00 92.06 101 LYS A CA 1
ATOM 788 C C . LYS A 1 101 ? 18.098 -12.354 -16.875 1.00 92.06 101 LYS A C 1
ATOM 790 O O . LYS A 1 101 ? 18.950 -11.622 -16.380 1.00 92.06 101 LYS A O 1
ATOM 795 N N . ASP A 1 102 ? 17.278 -13.131 -16.174 1.00 89.56 102 ASP A N 1
ATOM 796 C CA . ASP A 1 102 ? 17.420 -13.406 -14.739 1.00 89.56 102 ASP A CA 1
ATOM 797 C C . ASP A 1 102 ? 17.403 -12.158 -13.835 1.00 89.56 102 ASP A C 1
ATOM 799 O O . ASP A 1 102 ? 17.951 -12.162 -12.735 1.00 89.56 102 ASP A O 1
ATOM 803 N N . VAL A 1 103 ? 16.738 -11.081 -14.273 1.00 93.25 103 VAL A N 1
ATOM 804 C CA . VAL A 1 103 ? 16.515 -9.886 -13.446 1.00 93.25 103 VAL A CA 1
ATOM 805 C C . VAL A 1 103 ? 15.286 -10.117 -12.565 1.00 93.25 103 VAL A C 1
ATOM 807 O O . VAL A 1 103 ? 14.172 -10.172 -13.097 1.00 93.25 103 VAL A O 1
ATOM 810 N N . PRO A 1 104 ? 15.426 -10.225 -11.232 1.00 93.19 104 PRO A N 1
ATOM 811 C CA . PRO A 1 104 ? 14.275 -10.385 -10.358 1.00 93.19 104 PRO A CA 1
ATOM 812 C C . PRO A 1 104 ? 13.418 -9.115 -10.360 1.00 93.19 104 PRO A C 1
ATOM 814 O O . PRO A 1 104 ? 13.918 -7.987 -10.387 1.00 93.19 104 PRO A O 1
ATOM 817 N N . PHE A 1 105 ? 12.098 -9.291 -10.312 1.00 93.81 105 PHE A N 1
ATOM 818 C CA . PHE A 1 105 ? 11.209 -8.183 -9.984 1.00 93.81 105 PHE A CA 1
ATOM 819 C C . PHE A 1 105 ? 11.285 -7.925 -8.467 1.00 93.81 105 PHE A C 1
ATOM 821 O O . PHE A 1 105 ? 11.218 -8.900 -7.711 1.00 93.81 105 PHE A O 1
ATOM 828 N N . PRO A 1 106 ? 11.429 -6.666 -8.006 1.00 92.12 106 PRO A N 1
ATOM 829 C CA . PRO A 1 106 ? 11.537 -6.359 -6.586 1.00 92.12 106 PRO A CA 1
ATOM 830 C C . PRO A 1 106 ? 10.360 -6.932 -5.797 1.00 92.12 106 PRO A C 1
ATOM 832 O O . PRO A 1 106 ? 9.201 -6.784 -6.190 1.00 92.12 106 PRO A O 1
ATOM 835 N N . GLN A 1 107 ? 10.656 -7.587 -4.677 1.00 90.06 107 GLN A N 1
ATOM 836 C CA . GLN A 1 107 ? 9.624 -7.982 -3.728 1.00 90.06 107 GLN A CA 1
ATOM 837 C C . GLN A 1 107 ? 9.278 -6.777 -2.863 1.00 90.06 107 GLN A C 1
ATOM 839 O O . GLN A 1 107 ? 10.153 -6.181 -2.236 1.00 90.06 107 GLN A O 1
ATOM 844 N N . PHE A 1 108 ? 7.999 -6.418 -2.829 1.00 85.44 108 PHE A N 1
ATOM 845 C CA . PHE A 1 108 ? 7.528 -5.402 -1.902 1.00 85.44 108 PHE A CA 1
ATOM 846 C C . PHE A 1 108 ? 7.492 -5.983 -0.486 1.00 85.44 108 PHE A C 1
ATOM 848 O O . PHE A 1 108 ? 7.125 -7.154 -0.322 1.00 85.44 108 PHE A O 1
ATOM 855 N N . PRO A 1 109 ? 7.850 -5.194 0.541 1.00 84.88 109 PRO A N 1
ATOM 856 C CA . PRO A 1 109 ? 7.612 -5.610 1.911 1.00 84.88 109 PRO A CA 1
ATOM 857 C C . PRO A 1 109 ? 6.120 -5.898 2.090 1.00 84.88 109 PRO A C 1
ATOM 859 O O . PRO A 1 109 ? 5.266 -5.229 1.501 1.00 84.88 109 PRO A O 1
ATOM 862 N N . LYS A 1 110 ? 5.798 -6.906 2.905 1.00 82.81 110 LYS A N 1
ATOM 863 C CA . LYS A 1 110 ? 4.412 -7.102 3.327 1.00 82.81 110 LYS A CA 1
ATOM 864 C C . LYS A 1 110 ? 4.009 -5.873 4.132 1.00 82.81 110 LYS A C 1
ATOM 866 O O . LYS A 1 110 ? 4.647 -5.577 5.138 1.00 82.81 110 LYS A O 1
ATOM 871 N N . LEU A 1 111 ? 2.980 -5.169 3.672 1.00 82.38 111 LEU A N 1
ATOM 872 C CA . LEU A 1 111 ? 2.330 -4.148 4.481 1.00 82.38 111 LEU A CA 1
ATOM 873 C C . LEU A 1 111 ? 1.640 -4.883 5.630 1.00 82.38 111 LEU A C 1
ATOM 875 O O . LEU A 1 111 ? 0.752 -5.703 5.398 1.00 82.38 111 LEU A O 1
ATOM 879 N N . VAL A 1 112 ? 2.134 -4.659 6.840 1.00 84.88 112 VAL A N 1
ATOM 880 C CA . VAL A 1 112 ? 1.557 -5.175 8.080 1.00 84.88 112 VAL A CA 1
ATOM 881 C C . VAL A 1 112 ? 0.990 -3.972 8.815 1.00 84.88 112 VAL A C 1
ATOM 883 O O . VAL A 1 112 ? 1.610 -2.911 8.796 1.00 84.88 112 VAL A O 1
ATOM 886 N N . ASP A 1 113 ? -0.188 -4.132 9.407 1.00 89.62 113 ASP A N 1
ATOM 887 C CA . ASP A 1 113 ? -0.736 -3.124 10.306 1.00 89.62 113 ASP A CA 1
ATOM 888 C C . ASP A 1 113 ? 0.042 -3.164 11.622 1.00 89.62 113 ASP A C 1
ATOM 890 O O . ASP A 1 113 ? 0.042 -4.183 12.314 1.00 89.62 113 ASP A O 1
ATOM 894 N N . ASP A 1 114 ? 0.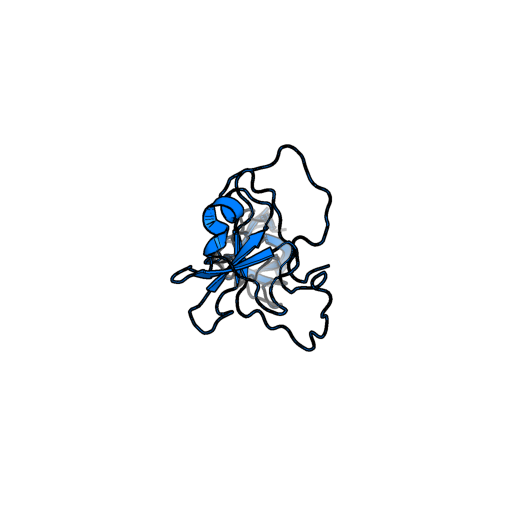772 -2.096 11.920 1.00 90.38 114 ASP A N 1
ATOM 895 C CA . ASP A 1 114 ? 1.659 -1.972 13.079 1.00 90.38 114 ASP A CA 1
ATOM 896 C C . ASP A 1 114 ? 1.218 -0.862 14.047 1.00 90.38 114 ASP A C 1
ATOM 898 O O . ASP A 1 114 ? 1.935 -0.524 15.001 1.00 90.38 114 ASP A O 1
ATOM 902 N N . LEU A 1 115 ? 0.030 -0.297 13.816 1.00 93.75 115 LEU A N 1
ATOM 903 C CA . LEU A 1 115 ? -0.548 0.744 14.648 1.00 93.75 115 LEU A CA 1
ATOM 904 C C . LEU A 1 115 ? -1.506 0.136 15.682 1.00 93.75 115 LEU A C 1
ATOM 906 O O . LEU A 1 115 ? -2.234 -0.799 15.384 1.00 93.75 115 LEU A O 1
ATOM 910 N N . PRO A 1 116 ? -1.478 0.613 16.939 1.00 96.19 116 PRO A N 1
ATOM 911 C CA . PRO A 1 116 ?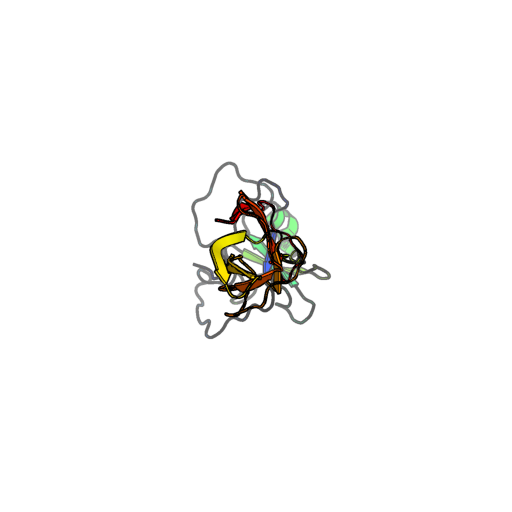 -2.388 0.124 17.961 1.00 96.19 116 PRO A CA 1
ATOM 912 C C . PRO A 1 116 ? -3.782 0.757 17.820 1.00 96.19 116 PRO A C 1
ATOM 914 O O . PRO A 1 116 ? -3.865 1.972 17.596 1.00 96.19 116 PRO A O 1
ATOM 917 N N . PRO A 1 117 ? -4.856 0.004 18.121 1.00 97.19 117 PRO A N 1
ATOM 918 C CA . PRO A 1 117 ? -6.198 0.562 18.191 1.00 97.19 117 PRO A CA 1
ATOM 919 C C . PRO A 1 117 ? -6.350 1.511 19.385 1.00 97.19 117 PRO A C 1
ATOM 921 O O . PRO A 1 117 ? -5.541 1.520 20.320 1.00 97.19 117 PRO A O 1
ATOM 924 N N . PHE A 1 118 ? -7.441 2.276 19.387 1.00 97.12 118 PHE A N 1
ATOM 925 C CA . PHE A 1 118 ? -7.819 3.168 20.480 1.00 97.12 118 PHE A CA 1
ATOM 926 C C . PHE A 1 118 ? -9.279 2.966 20.891 1.00 97.12 118 PHE A C 1
ATOM 928 O O . PHE A 1 118 ? -10.143 2.704 20.053 1.00 97.12 118 PHE A O 1
ATOM 935 N N . SER A 1 119 ? -9.584 3.132 22.173 1.00 96.75 119 SER A N 1
ATOM 936 C CA . SER A 1 119 ? -10.922 3.062 22.740 1.00 96.75 119 SER A CA 1
ATOM 937 C C . SER A 1 119 ? -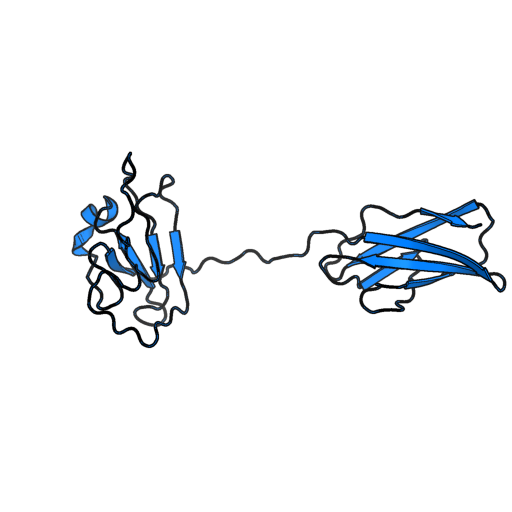11.166 4.159 23.772 1.00 96.75 119 SER A C 1
ATOM 939 O O . SER A 1 119 ? -10.252 4.741 24.352 1.00 96.75 119 SER A O 1
ATOM 941 N N . ILE A 1 120 ? -12.441 4.466 24.010 1.00 97.31 120 ILE A N 1
ATOM 942 C CA . ILE A 1 120 ? -12.868 5.320 25.122 1.00 97.31 120 ILE A CA 1
ATOM 943 C C . ILE A 1 120 ? -14.100 4.730 25.793 1.00 97.31 120 ILE A C 1
ATOM 945 O O . ILE A 1 120 ? -14.978 4.165 25.137 1.00 97.31 120 ILE A O 1
ATOM 949 N N . ILE A 1 121 ? -14.187 4.918 27.108 1.00 97.94 121 ILE A N 1
ATOM 950 C CA . ILE A 1 121 ? -15.406 4.672 27.876 1.00 97.94 121 ILE A CA 1
ATOM 951 C C . ILE A 1 121 ? -16.277 5.921 27.750 1.00 97.94 121 ILE A C 1
ATOM 953 O O . ILE A 1 121 ? -15.870 7.006 28.161 1.00 97.94 121 ILE A O 1
ATOM 957 N N . THR A 1 122 ? -17.473 5.783 27.184 1.00 97.62 122 THR A N 1
ATOM 958 C CA . THR A 1 122 ? -18.404 6.906 26.991 1.00 97.62 122 THR A CA 1
ATOM 959 C C . THR A 1 122 ? -19.474 6.965 28.070 1.00 97.62 122 THR A C 1
ATOM 961 O O . THR A 1 122 ? -20.063 8.023 28.287 1.00 97.62 122 THR A O 1
ATOM 964 N N . ARG A 1 123 ? -19.758 5.845 28.750 1.00 96.75 123 ARG A N 1
ATOM 965 C CA . ARG A 1 123 ? -20.780 5.801 29.800 1.00 96.75 123 ARG A CA 1
ATOM 966 C C . ARG A 1 123 ? -20.524 4.700 30.822 1.00 96.75 123 ARG A C 1
ATOM 968 O O . ARG A 1 123 ? -20.162 3.583 30.465 1.00 96.75 123 ARG A O 1
ATOM 975 N N . ILE A 1 124 ? -20.812 5.010 32.086 1.00 96.81 124 ILE A N 1
ATOM 976 C CA . ILE A 1 124 ? -20.922 4.041 33.181 1.00 96.81 124 ILE A CA 1
ATOM 977 C C . ILE A 1 124 ? -22.247 4.289 33.909 1.00 96.81 124 ILE A C 1
ATOM 979 O O . ILE A 1 124 ? -22.529 5.417 34.312 1.00 96.81 124 ILE A O 1
ATOM 983 N N . LYS A 1 125 ? -23.071 3.250 34.075 1.00 94.62 125 LYS A N 1
ATOM 984 C CA . LYS A 1 125 ? -24.367 3.322 34.768 1.00 94.62 125 LYS A CA 1
ATOM 985 C C . LYS A 1 125 ? -24.557 2.111 35.681 1.00 94.62 125 LYS A C 1
ATOM 987 O O . LYS A 1 125 ? -24.326 0.982 35.261 1.00 94.62 125 LYS A O 1
ATOM 992 N N . LYS A 1 126 ? -25.042 2.337 36.904 1.00 92.00 126 LYS A N 1
ATOM 993 C CA . LYS A 1 126 ? -25.555 1.274 37.782 1.00 92.00 126 LYS A CA 1
ATOM 994 C C . LYS A 1 126 ? -27.008 0.957 37.426 1.00 92.00 126 LYS A C 1
ATOM 996 O O . LYS A 1 126 ? -27.834 1.865 37.355 1.00 92.00 126 LYS A O 1
ATOM 1001 N N . GLU A 1 127 ? -27.322 -0.313 37.194 1.00 86.94 127 GLU A N 1
ATOM 1002 C CA . GLU A 1 127 ? -28.673 -0.772 36.856 1.00 86.94 127 GLU A CA 1
ATOM 1003 C C . GLU A 1 127 ? -28.862 -2.238 37.257 1.00 86.94 127 GLU A C 1
A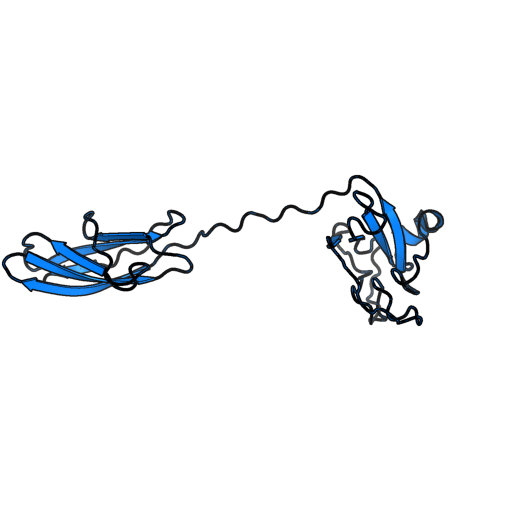TOM 1005 O O . GLU A 1 127 ? -28.054 -3.090 36.898 1.00 86.94 127 GLU A O 1
ATOM 1010 N N . GLY A 1 128 ? -29.921 -2.533 38.019 1.00 83.50 128 GLY A N 1
ATOM 1011 C CA . GLY A 1 128 ? -30.290 -3.909 38.377 1.00 83.50 128 GLY A CA 1
ATOM 1012 C C . GLY A 1 128 ? -29.207 -4.694 39.131 1.00 83.50 128 GLY A C 1
ATOM 1013 O O . GLY A 1 128 ? -29.019 -5.873 38.847 1.00 83.50 128 GLY A O 1
ATOM 1014 N N . GLY A 1 129 ? -28.462 -4.045 40.037 1.00 88.19 129 GLY A N 1
ATOM 1015 C CA . GLY A 1 129 ? -27.356 -4.678 40.776 1.00 88.19 129 GLY A CA 1
ATOM 1016 C C . GLY A 1 129 ? -26.107 -4.948 39.926 1.00 88.19 129 GLY A C 1
ATOM 1017 O O . GLY A 1 129 ? -25.266 -5.759 40.297 1.00 88.19 129 GLY A O 1
ATOM 1018 N N . LYS A 1 130 ? -25.990 -4.303 38.760 1.00 94.19 130 LYS A N 1
ATOM 1019 C CA . LYS A 1 130 ? -24.850 -4.423 37.844 1.00 94.19 130 LYS A CA 1
ATOM 1020 C C . LYS A 1 130 ? -24.335 -3.059 37.416 1.00 94.19 130 LYS A C 1
ATOM 1022 O O . LYS A 1 130 ? -25.021 -2.045 37.555 1.00 94.19 130 LYS A O 1
ATOM 1027 N N . VAL A 1 131 ? -23.133 -3.047 36.847 1.00 95.75 131 VAL A N 1
ATOM 1028 C CA . VAL A 1 131 ? -22.553 -1.864 36.205 1.00 95.75 131 VAL A CA 1
ATOM 1029 C C . VAL A 1 131 ? -22.522 -2.078 34.697 1.00 95.75 131 VAL A C 1
ATOM 1031 O O . VAL A 1 131 ? -21.795 -2.931 34.193 1.00 95.75 131 VAL A O 1
ATOM 1034 N N . LEU A 1 132 ? -23.325 -1.304 33.971 1.00 96.88 132 LEU A N 1
ATOM 1035 C CA . LEU A 1 132 ? -23.262 -1.214 32.518 1.00 96.88 132 LEU A CA 1
ATOM 1036 C C . LEU A 1 132 ? -22.167 -0.216 32.132 1.00 96.88 132 LEU A C 1
ATOM 1038 O O . LEU A 1 132 ? -22.190 0.935 32.574 1.00 96.88 132 LEU A O 1
ATOM 1042 N N . VAL A 1 133 ? -21.237 -0.659 31.295 1.00 97.88 133 VAL A N 1
ATOM 1043 C CA . VAL A 1 133 ? -20.167 0.162 30.727 1.00 97.88 133 VAL A CA 1
ATOM 1044 C C . VAL A 1 133 ? -20.324 0.156 29.214 1.00 97.88 133 VAL A C 1
ATOM 1046 O O . VAL A 1 133 ? -20.464 -0.911 28.616 1.00 97.88 133 VAL A O 1
ATOM 1049 N N . GLU A 1 134 ? -20.303 1.335 28.605 1.00 98.25 134 GLU A N 1
ATOM 1050 C CA . GLU A 1 134 ? -20.404 1.525 27.157 1.00 98.25 134 GLU A CA 1
ATOM 1051 C C . GLU A 1 134 ? -19.224 2.358 26.661 1.00 98.25 134 GLU A C 1
ATOM 1053 O O . GLU A 1 134 ? -18.682 3.197 27.391 1.00 98.25 134 GLU A O 1
ATOM 1058 N N . GLY A 1 135 ? -18.855 2.151 25.403 1.00 98.12 135 GLY A N 1
ATOM 1059 C CA . GLY A 1 135 ? -17.790 2.909 24.774 1.00 98.12 135 GLY A CA 1
ATOM 1060 C C . GLY A 1 135 ? -17.728 2.737 23.268 1.00 98.12 135 GLY A C 1
ATOM 1061 O O . GLY A 1 135 ? -18.606 2.132 22.643 1.00 98.12 135 GLY A O 1
ATOM 1062 N N . VAL A 1 136 ? -16.666 3.296 22.696 1.00 98.19 136 VAL A N 1
ATOM 1063 C CA . VAL A 1 136 ? -16.335 3.193 21.271 1.00 98.19 136 VAL A CA 1
ATOM 1064 C C . VAL A 1 136 ? -14.881 2.760 21.109 1.00 98.19 136 VAL A C 1
ATOM 1066 O O . VAL A 1 136 ? -14.072 2.976 22.015 1.00 98.19 136 VAL A O 1
ATOM 1069 N N . ALA A 1 137 ? -14.558 2.130 19.985 1.00 98.00 137 ALA A N 1
ATOM 1070 C CA . ALA A 1 137 ? -13.194 1.813 19.578 1.00 98.00 137 ALA A CA 1
ATOM 1071 C C . ALA A 1 137 ? -12.979 2.192 18.105 1.00 98.00 137 ALA A C 1
ATOM 1073 O O . ALA A 1 137 ? -13.931 2.209 17.323 1.00 98.00 137 ALA A O 1
ATOM 1074 N N . SER A 1 138 ? -11.746 2.532 17.741 1.00 96.94 138 SER A N 1
ATOM 1075 C CA . SER A 1 138 ? -11.357 2.923 16.387 1.00 96.94 138 SER A CA 1
ATOM 1076 C C . SER A 1 138 ? -9.910 2.539 16.114 1.00 96.94 138 SER A C 1
ATOM 1078 O O . SER A 1 138 ? -9.076 2.560 17.016 1.00 96.94 138 SER A O 1
ATOM 1080 N N . ASP A 1 139 ? -9.627 2.241 14.851 1.00 96.69 139 ASP A N 1
ATOM 1081 C CA . ASP A 1 139 ? -8.308 1.867 14.354 1.00 96.69 139 ASP A CA 1
ATOM 1082 C C . ASP A 1 139 ? -8.230 2.110 12.831 1.00 96.69 139 ASP A C 1
ATOM 1084 O O . ASP A 1 139 ? -9.264 2.354 12.199 1.00 96.69 139 ASP A O 1
ATOM 1088 N N . ASN A 1 140 ? -7.033 2.090 12.234 1.00 92.62 140 ASN A N 1
ATOM 1089 C CA . ASN A 1 140 ? -6.871 2.097 10.769 1.00 92.62 140 ASN A CA 1
ATOM 1090 C C . ASN A 1 140 ? -7.101 0.715 10.128 1.00 92.62 140 ASN A C 1
ATOM 1092 O O . ASN A 1 140 ? -7.229 0.631 8.903 1.00 92.62 140 ASN A O 1
ATOM 1096 N N . GLY A 1 141 ? -7.190 -0.336 10.939 1.00 92.50 141 GLY A N 1
ATOM 1097 C CA . GLY A 1 141 ? -7.715 -1.654 10.629 1.00 92.50 141 GLY A CA 1
ATOM 1098 C C . GLY A 1 141 ? -9.065 -1.930 11.308 1.00 92.50 141 GLY A C 1
ATOM 1099 O O . GLY A 1 141 ? -9.863 -1.039 11.602 1.00 92.50 141 GLY A O 1
ATOM 1100 N N . THR A 1 142 ? -9.382 -3.215 11.497 1.00 95.44 142 THR A N 1
ATOM 1101 C CA . THR A 1 142 ? -10.620 -3.651 12.165 1.00 95.44 142 THR A CA 1
ATOM 1102 C C . THR A 1 142 ? -10.333 -3.992 13.619 1.00 95.44 142 THR A C 1
ATOM 1104 O O . THR A 1 142 ? -9.557 -4.906 13.884 1.00 95.44 142 THR A O 1
ATOM 1107 N N . VAL A 1 143 ? -11.024 -3.346 14.561 1.00 97.94 143 VAL A N 1
ATOM 1108 C CA . VAL A 1 143 ? -11.025 -3.780 15.966 1.00 97.94 143 VAL A CA 1
ATOM 1109 C C . VAL A 1 143 ? -11.849 -5.058 16.092 1.00 97.94 143 VAL A C 1
ATOM 1111 O O . VAL A 1 143 ? -13.020 -5.093 15.710 1.00 97.94 143 VAL A O 1
ATOM 1114 N N . VAL A 1 144 ? -11.246 -6.115 16.631 1.00 98.19 144 VAL A N 1
ATOM 1115 C CA . VAL A 1 144 ? -11.883 -7.439 16.754 1.00 98.19 144 VAL A CA 1
ATOM 1116 C C . VAL A 1 144 ? -12.250 -7.786 18.187 1.00 98.19 144 VAL A C 1
ATOM 1118 O O . VAL A 1 144 ? -12.994 -8.741 18.407 1.00 98.19 144 VAL A O 1
ATOM 1121 N N . LYS A 1 145 ? -11.741 -7.031 19.166 1.00 98.19 145 LYS A N 1
ATOM 1122 C CA . LYS A 1 145 ? -11.998 -7.294 20.579 1.00 98.19 145 LYS A CA 1
ATOM 1123 C C . LYS A 1 145 ? -11.840 -6.037 21.425 1.00 98.19 145 LYS A C 1
ATOM 1125 O O . LYS A 1 145 ? -10.916 -5.255 21.224 1.00 98.19 145 LYS A O 1
ATOM 1130 N N . VAL A 1 146 ? -12.713 -5.887 22.419 1.00 98.44 146 VAL A N 1
ATOM 1131 C CA . VAL A 1 146 ? -12.557 -4.921 23.515 1.00 98.44 146 VAL A CA 1
ATOM 1132 C C . VAL A 1 146 ? -12.682 -5.664 24.839 1.00 98.44 146 VAL A C 1
ATOM 1134 O O . VAL A 1 146 ? -13.628 -6.422 25.054 1.00 98.44 146 VAL A O 1
ATOM 1137 N N . LEU A 1 147 ? -11.718 -5.450 25.728 1.00 98.12 147 LEU A N 1
ATOM 1138 C CA . LEU A 1 147 ? -11.707 -5.959 27.093 1.00 98.12 147 LEU A CA 1
ATOM 1139 C C . LEU A 1 147 ? -12.000 -4.821 28.063 1.00 98.12 147 LEU A C 1
ATOM 1141 O O . LEU A 1 147 ? -11.430 -3.746 27.932 1.00 98.12 147 LEU A O 1
ATOM 1145 N N . VAL A 1 148 ? -12.829 -5.074 29.068 1.00 97.44 148 VAL A N 1
ATOM 1146 C CA . VAL A 1 148 ? -13.118 -4.151 30.165 1.00 97.44 148 VAL A CA 1
ATOM 1147 C C . VAL A 1 148 ? -12.824 -4.866 31.477 1.00 97.44 148 VAL A C 1
ATOM 1149 O O . VAL A 1 148 ? -13.448 -5.884 31.783 1.00 97.44 148 VAL A O 1
ATOM 1152 N N . ASN A 1 149 ? -11.838 -4.380 32.234 1.00 94.81 149 ASN A N 1
ATOM 1153 C CA . ASN A 1 149 ? -11.283 -5.068 33.410 1.00 94.81 149 ASN A CA 1
ATOM 1154 C C . ASN A 1 149 ? -10.970 -6.559 33.132 1.00 94.81 149 ASN A C 1
ATOM 1156 O O . ASN A 1 149 ? -11.255 -7.437 33.945 1.00 94.81 149 ASN A O 1
ATOM 1160 N N . GLY A 1 150 ? -10.441 -6.853 31.939 1.00 94.44 150 GLY A N 1
ATOM 1161 C CA . GLY A 1 150 ? -10.105 -8.210 31.489 1.00 94.44 150 GLY A CA 1
ATOM 1162 C C . GLY A 1 150 ? -11.281 -9.065 30.997 1.00 94.44 150 GLY A C 1
ATOM 1163 O O . GLY A 1 150 ? -11.047 -10.161 30.495 1.00 94.44 150 GLY A O 1
ATOM 1164 N N . LYS A 1 151 ? -12.531 -8.590 31.090 1.00 97.25 151 LYS A N 1
ATOM 1165 C CA . LYS A 1 151 ? -13.719 -9.289 30.570 1.00 97.25 151 LYS A CA 1
ATOM 1166 C C . LYS A 1 151 ? -14.087 -8.772 29.179 1.00 97.25 151 LYS A C 1
ATOM 1168 O O . LYS A 1 151 ? -13.979 -7.582 28.912 1.00 97.25 151 LYS A O 1
ATOM 1173 N N . GLU A 1 152 ? -14.531 -9.651 28.289 1.00 98.06 152 GLU A N 1
ATOM 1174 C CA . GLU A 1 152 ? -14.834 -9.282 26.902 1.00 98.06 152 GLU A CA 1
ATOM 1175 C C . GLU A 1 152 ? -16.159 -8.520 26.775 1.00 98.06 152 GLU A C 1
ATOM 1177 O O . GLU A 1 152 ? -17.194 -8.944 27.294 1.00 98.06 152 GLU A O 1
ATOM 1182 N N . ALA A 1 153 ? -16.114 -7.378 26.092 1.00 98.44 153 ALA A N 1
ATOM 1183 C CA . ALA A 1 153 ? -17.288 -6.585 25.775 1.00 98.44 153 ALA A CA 1
ATOM 1184 C C . ALA A 1 153 ? -18.050 -7.172 24.579 1.00 98.44 153 ALA A C 1
ATOM 1186 O O . ALA A 1 153 ? -17.497 -7.827 23.702 1.00 98.44 153 ALA A O 1
ATOM 1187 N N . THR A 1 154 ? -19.346 -6.890 24.518 1.00 98.50 154 THR A N 1
ATOM 1188 C CA . THR A 1 154 ? -20.199 -7.194 23.371 1.00 98.50 154 THR A CA 1
ATOM 1189 C C . THR A 1 154 ? -20.089 -6.085 22.331 1.00 98.50 154 THR A C 1
ATOM 1191 O O . THR A 1 154 ? -20.332 -4.914 22.635 1.00 98.50 154 THR A O 1
ATOM 1194 N N . MET A 1 155 ? -19.786 -6.465 21.092 1.00 98.44 155 MET A N 1
ATOM 1195 C CA . MET A 1 155 ? -19.862 -5.585 19.930 1.00 98.44 155 MET A CA 1
ATOM 1196 C C . MET A 1 155 ? -21.326 -5.236 19.628 1.00 98.44 155 MET A C 1
ATOM 1198 O O . MET A 1 155 ? -22.154 -6.126 19.443 1.00 98.44 155 MET A O 1
ATOM 1202 N N . LEU A 1 156 ? -21.648 -3.943 19.578 1.00 98.25 156 LEU A N 1
ATOM 1203 C CA . LEU A 1 156 ? -22.977 -3.452 19.188 1.00 98.25 156 LEU A CA 1
ATOM 1204 C C . LEU A 1 156 ? -23.018 -3.025 17.722 1.00 98.25 156 LEU A C 1
ATOM 1206 O O . LEU A 1 156 ? -24.012 -3.249 17.038 1.00 98.25 156 LEU A O 1
ATOM 1210 N N . THR A 1 157 ? -21.914 -2.445 17.257 1.00 97.75 157 THR A N 1
ATOM 1211 C CA . THR A 1 157 ? -21.706 -1.993 15.879 1.00 97.75 157 THR A CA 1
ATOM 1212 C C . THR A 1 157 ? -20.421 -2.641 15.354 1.00 97.75 157 THR A C 1
ATOM 1214 O O . THR A 1 157 ? -19.476 -2.755 16.143 1.00 97.75 157 THR A O 1
ATOM 1217 N N . PRO A 1 158 ? -20.349 -3.068 14.073 1.00 97.69 158 PRO A N 1
ATOM 1218 C CA . PRO A 1 158 ? -19.159 -3.697 13.500 1.00 97.69 158 PRO A CA 1
ATOM 1219 C C . PRO A 1 158 ? -17.857 -2.955 13.814 1.00 97.69 158 PRO A C 1
ATOM 1221 O O . PRO A 1 158 ? -17.830 -1.725 13.856 1.00 97.69 158 PRO A O 1
ATOM 1224 N N . GLY A 1 159 ? -16.785 -3.714 14.047 1.00 96.94 159 GLY A N 1
ATOM 1225 C CA . GLY A 1 159 ? -15.484 -3.154 14.413 1.00 96.94 159 GLY A CA 1
ATOM 1226 C C . GLY A 1 159 ? -15.463 -2.509 15.799 1.00 96.94 159 GLY A C 1
ATOM 1227 O O . GLY A 1 159 ? -14.691 -1.587 16.020 1.00 96.94 159 GLY A O 1
ATOM 1228 N N . PHE A 1 160 ? -16.358 -2.919 16.709 1.00 98.25 160 PHE A N 1
ATOM 1229 C CA . PHE A 1 160 ? -16.495 -2.330 18.048 1.00 98.25 160 PHE A CA 1
ATOM 1230 C C . PHE A 1 160 ? -16.661 -0.796 18.033 1.00 98.25 160 PHE A C 1
ATOM 1232 O O . PHE A 1 160 ? -16.413 -0.137 19.043 1.00 98.25 160 PHE A O 1
ATOM 1239 N N . ALA A 1 161 ? -17.166 -0.225 16.928 1.00 97.69 161 ALA A N 1
ATOM 1240 C CA . ALA A 1 161 ? -17.453 1.208 16.830 1.00 97.69 161 ALA A CA 1
ATOM 1241 C C . ALA A 1 161 ? -18.417 1.661 17.938 1.00 97.69 161 ALA A C 1
ATOM 1243 O O . ALA A 1 161 ? -18.341 2.787 18.417 1.00 97.69 161 ALA A O 1
ATOM 1244 N N . ASN A 1 162 ? -19.269 0.745 18.408 1.00 98.38 162 ASN A N 1
ATOM 1245 C CA . ASN A 1 162 ? -19.904 0.816 19.714 1.00 98.38 162 ASN A CA 1
ATOM 1246 C C . ASN A 1 162 ? -19.792 -0.544 20.399 1.00 98.38 162 ASN A C 1
ATOM 1248 O O . ASN A 1 162 ? -19.981 -1.591 19.768 1.00 98.38 162 ASN A O 1
ATOM 1252 N N . TRP A 1 163 ? -19.545 -0.525 21.702 1.00 98.56 163 TRP A N 1
ATOM 1253 C CA . TRP A 1 163 ? -19.453 -1.726 22.518 1.00 98.56 163 TRP A CA 1
ATOM 1254 C C . TRP A 1 163 ? -20.084 -1.515 23.890 1.00 98.56 163 TRP A C 1
ATOM 1256 O O . TRP A 1 163 ? -20.213 -0.386 24.370 1.00 98.56 163 TRP A O 1
ATOM 1266 N N . LYS A 1 164 ? -20.485 -2.618 24.529 1.00 98.44 164 LYS A N 1
ATOM 1267 C CA . LYS A 1 164 ? -20.978 -2.609 25.911 1.00 98.44 164 LYS A CA 1
ATOM 1268 C C . LYS A 1 164 ? -20.539 -3.833 26.694 1.00 98.44 164 LYS A C 1
ATOM 1270 O O . LYS A 1 164 ? -20.367 -4.907 26.129 1.00 98.44 164 LYS A O 1
ATOM 1275 N N . ILE A 1 165 ? -20.472 -3.709 28.010 1.00 98.19 165 ILE A N 1
ATOM 1276 C CA . ILE A 1 165 ? -20.360 -4.844 28.925 1.00 98.19 165 ILE A CA 1
ATOM 1277 C C . ILE A 1 165 ? -21.219 -4.607 30.165 1.00 98.19 165 ILE A C 1
ATOM 1279 O O . ILE A 1 165 ? -21.387 -3.475 30.614 1.00 98.19 165 ILE A O 1
ATOM 1283 N N . SER A 1 166 ? -21.759 -5.687 30.724 1.00 97.00 166 SER A N 1
ATOM 1284 C CA . SER A 1 166 ? -22.394 -5.674 32.039 1.00 97.00 166 SER A CA 1
ATOM 1285 C C . SER A 1 166 ? -21.473 -6.387 33.023 1.00 97.00 166 SER A C 1
ATOM 1287 O O . SER A 1 166 ? -21.221 -7.583 32.887 1.00 97.00 166 SER A O 1
ATOM 1289 N N . LEU A 1 167 ? -20.936 -5.631 33.975 1.00 95.31 167 LEU A N 1
ATOM 1290 C CA . LEU A 1 167 ? -20.100 -6.128 35.060 1.00 95.31 167 LEU A CA 1
ATOM 1291 C C . LEU A 1 167 ? -20.959 -6.388 36.299 1.00 95.31 167 LEU A C 1
ATOM 1293 O O . LEU A 1 167 ? -22.023 -5.784 36.469 1.00 95.31 167 LEU A O 1
ATOM 1297 N N . ASP A 1 168 ? -20.471 -7.265 37.173 1.00 93.94 168 ASP A N 1
ATOM 1298 C CA . ASP A 1 168 ? -21.015 -7.426 38.523 1.00 93.94 168 ASP A CA 1
ATOM 1299 C C . ASP A 1 168 ? -20.947 -6.092 39.284 1.00 93.94 168 ASP A C 1
ATOM 1301 O O . ASP A 1 168 ? -20.275 -5.151 38.850 1.00 93.94 168 ASP A O 1
ATOM 1305 N N . GLU A 1 169 ? -21.667 -5.980 40.399 1.00 88.38 169 GLU A N 1
ATOM 1306 C CA . GLU A 1 169 ? -21.711 -4.732 41.158 1.00 88.38 169 GLU A CA 1
ATOM 1307 C C . GLU A 1 169 ? -20.301 -4.264 41.556 1.00 88.38 169 GLU A C 1
ATOM 1309 O O . GLU A 1 169 ? -19.544 -4.976 42.216 1.00 88.38 169 GLU A O 1
ATOM 1314 N N . LEU A 1 170 ? -19.948 -3.045 41.142 1.00 89.12 170 LEU A N 1
ATOM 1315 C CA . LEU A 1 170 ? -18.712 -2.377 41.534 1.00 89.12 170 LEU A CA 1
ATOM 1316 C C . LEU A 1 170 ? -19.052 -1.211 42.460 1.00 89.12 170 LEU A C 1
ATOM 1318 O O . LEU A 1 170 ? -19.965 -0.421 42.189 1.00 89.12 170 LEU A O 1
ATOM 1322 N N . ALA A 1 171 ? -18.282 -1.079 43.540 1.00 86.06 171 ALA A N 1
ATOM 1323 C CA . ALA A 1 171 ? -18.406 0.046 44.455 1.00 86.06 171 ALA A CA 1
ATOM 1324 C C . ALA A 1 171 ? -18.165 1.383 43.728 1.00 86.06 171 ALA A C 1
ATOM 1326 O O . ALA A 1 171 ? -17.412 1.462 42.752 1.00 86.06 171 ALA A O 1
ATOM 1327 N N . ALA A 1 172 ? -18.805 2.452 44.214 1.00 87.56 172 ALA A N 1
ATOM 1328 C CA . ALA A 1 172 ? -18.536 3.800 43.717 1.00 87.56 172 ALA A CA 1
ATOM 1329 C C . ALA A 1 172 ? -17.041 4.136 43.870 1.00 87.56 172 ALA A C 1
ATOM 1331 O O . ALA A 1 172 ? -16.413 3.787 44.870 1.00 87.56 172 ALA A O 1
ATOM 1332 N N . GLY A 1 173 ? -16.462 4.792 42.867 1.00 87.88 173 GLY A N 1
ATOM 1333 C CA . GLY A 1 173 ? -15.045 5.153 42.842 1.00 87.88 173 GLY A CA 1
ATOM 1334 C C . GLY A 1 173 ? -14.089 4.066 42.336 1.00 87.88 173 GLY A C 1
ATOM 1335 O O . GLY A 1 173 ? -12.931 4.394 42.068 1.00 87.88 173 GLY A O 1
ATOM 1336 N N . VAL A 1 174 ? -14.548 2.821 42.140 1.00 92.25 174 VAL A N 1
ATOM 1337 C CA . VAL A 1 174 ? -13.756 1.775 41.465 1.00 92.25 174 VAL A CA 1
ATOM 1338 C C . VAL A 1 174 ? -13.425 2.225 40.043 1.00 92.25 174 VAL A C 1
ATOM 1340 O O . VAL A 1 174 ? -14.267 2.799 39.353 1.00 92.25 174 VAL A O 1
ATOM 1343 N N . VAL A 1 175 ? -12.190 1.980 39.608 1.00 93.69 175 VAL A N 1
ATOM 1344 C CA . VAL A 1 175 ? -11.737 2.311 38.255 1.00 93.69 175 VAL A CA 1
ATOM 1345 C C . VAL A 1 175 ? -12.100 1.178 37.298 1.00 93.69 175 VAL A C 1
ATOM 1347 O O . VAL A 1 175 ? -11.844 0.005 37.564 1.00 93.69 175 VAL A O 1
ATOM 1350 N N . VAL A 1 176 ? -12.706 1.551 36.180 1.00 95.62 176 VAL A N 1
ATOM 1351 C CA . VAL A 1 176 ? -12.952 0.703 35.019 1.00 95.62 176 VAL A CA 1
ATOM 1352 C C . VAL A 1 176 ? -11.936 1.068 33.951 1.00 95.62 176 VAL A C 1
ATOM 1354 O O . VAL A 1 176 ? -11.752 2.249 33.654 1.00 95.62 176 VAL A O 1
ATOM 1357 N N . GLU A 1 177 ? -11.299 0.054 33.384 1.00 96.38 177 GLU A N 1
ATOM 1358 C CA . GLU A 1 177 ? -10.288 0.171 32.343 1.00 96.38 177 GLU A CA 1
ATOM 1359 C C . GLU A 1 177 ? -10.744 -0.594 31.100 1.00 96.38 177 GLU A C 1
ATOM 1361 O O . GLU A 1 177 ? -11.189 -1.738 31.225 1.00 96.38 177 GLU A O 1
ATOM 1366 N N . ALA A 1 178 ? -10.645 0.021 29.919 1.00 97.19 178 ALA A N 1
ATOM 1367 C CA . ALA A 1 178 ? -10.931 -0.640 28.644 1.00 97.19 178 ALA A CA 1
ATOM 1368 C C . ALA A 1 178 ? -9.663 -0.788 27.792 1.00 97.19 178 ALA A C 1
ATOM 1370 O O . ALA A 1 178 ? -8.746 0.019 27.904 1.00 97.19 178 ALA A O 1
ATOM 1371 N N . LYS A 1 179 ? -9.601 -1.840 26.975 1.00 97.56 179 LYS A N 1
ATOM 1372 C CA . LYS A 1 179 ? -8.478 -2.146 26.083 1.00 97.56 179 LYS A CA 1
ATOM 1373 C C . LYS A 1 179 ? -8.990 -2.744 24.777 1.00 97.56 179 LYS A C 1
ATOM 1375 O O . LYS A 1 179 ? -9.615 -3.807 24.805 1.00 97.56 179 LYS A O 1
ATOM 1380 N N . ALA A 1 180 ? -8.709 -2.096 23.653 1.00 98.06 180 ALA A N 1
ATOM 1381 C CA . ALA A 1 180 ? -9.001 -2.613 22.317 1.00 98.06 180 ALA A CA 1
ATOM 1382 C C . ALA A 1 180 ? -7.858 -3.473 21.742 1.00 98.06 180 ALA A C 1
ATOM 1384 O O . ALA A 1 180 ? -6.688 -3.299 22.095 1.00 98.06 180 ALA A O 1
ATOM 1385 N N . ILE A 1 181 ? -8.217 -4.407 20.857 1.00 98.00 181 ILE A N 1
ATOM 1386 C CA . ILE A 1 181 ? -7.305 -5.273 20.095 1.00 98.00 181 ILE A CA 1
ATOM 1387 C C . ILE A 1 181 ? -7.803 -5.350 18.645 1.00 98.00 181 ILE A C 1
ATOM 1389 O O . ILE A 1 181 ? -8.997 -5.585 18.410 1.00 98.00 181 ILE A O 1
ATOM 1393 N N . ASP A 1 182 ? -6.905 -5.153 17.683 1.00 97.38 182 ASP A N 1
ATOM 1394 C CA . ASP A 1 182 ? -7.213 -5.191 16.250 1.00 97.38 182 ASP A CA 1
ATOM 1395 C C . ASP A 1 182 ? -7.038 -6.587 15.616 1.00 97.38 182 ASP A C 1
ATOM 1397 O O . ASP A 1 182 ? -6.632 -7.558 16.259 1.00 97.38 182 ASP A O 1
ATOM 1401 N N . ALA A 1 183 ? -7.381 -6.695 14.333 1.00 96.38 183 ALA A N 1
ATOM 1402 C CA . ALA A 1 183 ? -7.273 -7.927 13.555 1.00 96.38 183 ALA A CA 1
ATOM 1403 C C . ALA A 1 183 ? -5.822 -8.374 13.286 1.00 96.38 183 ALA A C 1
ATOM 1405 O O . ALA A 1 183 ? -5.601 -9.554 13.003 1.00 96.38 183 ALA A O 1
ATOM 1406 N N . ALA A 1 184 ? -4.850 -7.462 13.353 1.00 94.94 184 ALA A N 1
ATOM 1407 C CA . ALA A 1 184 ? -3.425 -7.766 13.244 1.00 94.94 184 ALA A CA 1
ATOM 1408 C C . ALA A 1 184 ? -2.815 -8.212 14.587 1.00 94.94 184 ALA A C 1
ATOM 1410 O O . ALA A 1 184 ? -1.692 -8.720 14.620 1.00 94.94 184 ALA A O 1
ATOM 1411 N N . GLY A 1 185 ? -3.578 -8.100 15.677 1.00 95.69 185 GLY A N 1
ATOM 1412 C CA . GLY A 1 185 ? -3.166 -8.442 17.031 1.00 95.69 185 GLY A CA 1
ATOM 1413 C C . GLY A 1 185 ? -2.490 -7.290 17.769 1.00 95.69 185 GLY A C 1
ATOM 1414 O O . GLY A 1 185 ? -1.944 -7.528 18.849 1.00 95.69 185 GLY A O 1
ATOM 1415 N N . ASN A 1 186 ? -2.516 -6.063 17.235 1.00 96.38 186 ASN A N 1
ATOM 1416 C CA . ASN A 1 186 ? -2.022 -4.913 17.974 1.00 96.38 186 ASN A CA 1
ATOM 1417 C C . ASN A 1 186 ? -2.976 -4.600 19.120 1.00 96.38 186 ASN A C 1
ATOM 1419 O O . ASN A 1 186 ? -4.203 -4.629 19.000 1.00 96.38 186 ASN A O 1
ATOM 1423 N N . GLU A 1 187 ? -2.377 -4.286 20.258 1.00 96.56 187 GLU A N 1
ATOM 1424 C CA . GLU A 1 187 ? -3.092 -3.936 21.468 1.00 96.56 187 GLU A CA 1
ATOM 1425 C C . GLU A 1 187 ? -3.014 -2.433 21.712 1.00 96.56 187 GLU A C 1
ATOM 1427 O O . GLU A 1 187 ? -1.970 -1.801 21.524 1.00 96.56 187 GLU A O 1
ATOM 1432 N N . GLU A 1 188 ? -4.117 -1.873 22.198 1.00 95.75 188 GLU A N 1
ATOM 1433 C CA . GLU A 1 188 ? -4.186 -0.477 22.600 1.00 95.75 188 GLU A CA 1
ATOM 1434 C C . GLU A 1 188 ? -3.093 -0.124 23.627 1.00 95.75 188 GLU A C 1
ATOM 1436 O O . GLU A 1 188 ? -2.952 -0.770 24.670 1.00 95.75 188 GLU A O 1
ATOM 1441 N N . LYS A 1 189 ? -2.321 0.934 23.339 1.00 92.88 189 LYS A N 1
ATOM 1442 C CA . LYS A 1 189 ? -1.213 1.396 24.200 1.00 92.88 189 LYS A CA 1
ATOM 1443 C C . LYS A 1 189 ? -1.659 2.344 25.312 1.00 92.88 189 LYS A C 1
ATOM 1445 O O . LYS A 1 189 ? -0.954 2.486 26.309 1.00 92.88 189 LYS A O 1
ATOM 1450 N N . PHE A 1 190 ? -2.802 3.004 25.146 1.00 87.94 190 PHE A N 1
ATOM 1451 C CA . PHE A 1 190 ? -3.376 3.897 26.145 1.00 87.94 190 PHE A CA 1
ATOM 1452 C C . PHE A 1 190 ? -4.665 3.290 26.679 1.00 87.94 190 PHE A C 1
ATOM 1454 O O . PHE A 1 190 ? -5.661 3.267 25.986 1.00 87.94 190 PHE A O 1
ATOM 1461 N N . THR A 1 191 ? -4.664 2.805 27.914 1.00 84.25 191 THR A N 1
ATOM 1462 C CA . THR A 1 191 ? -5.861 2.202 28.510 1.00 84.25 191 THR A CA 1
ATOM 1463 C C . THR A 1 191 ? -6.764 3.301 29.088 1.00 84.25 191 THR A C 1
ATOM 1465 O O . THR A 1 191 ? -6.413 3.855 30.140 1.00 84.25 191 THR A O 1
ATOM 1468 N N . PRO A 1 192 ? -7.903 3.661 28.460 1.00 82.81 192 PRO A N 1
ATOM 1469 C CA . PRO A 1 192 ? -8.849 4.611 29.038 1.00 82.81 192 PRO A CA 1
ATOM 1470 C C . PRO A 1 192 ? -9.348 4.127 30.400 1.00 82.81 192 PRO A C 1
ATOM 1472 O O . PRO A 1 192 ? -9.692 2.956 30.578 1.00 82.81 192 PRO A O 1
ATOM 1475 N N . LYS A 1 193 ? -9.422 5.056 31.358 1.00 91.81 193 LYS A N 1
ATOM 1476 C CA . LYS A 1 193 ? -9.859 4.793 32.734 1.00 91.81 193 LYS A CA 1
ATOM 1477 C C . LYS A 1 193 ? -11.035 5.683 33.101 1.00 91.81 193 LYS A C 1
ATOM 1479 O O . LYS A 1 193 ? -11.057 6.863 32.758 1.00 91.81 193 LYS A O 1
ATOM 1484 N N . SER A 1 194 ? -12.012 5.152 33.823 1.00 89.69 194 SER A N 1
ATOM 1485 C CA . SER A 1 194 ? -13.150 5.928 34.331 1.00 89.69 194 SER A CA 1
ATOM 1486 C C . SER A 1 194 ? -13.630 5.377 35.665 1.00 89.69 194 SER A C 1
ATOM 1488 O O . SER A 1 194 ? -13.568 4.176 35.900 1.00 89.69 194 SER A O 1
ATOM 1490 N N . LYS A 1 195 ? -14.081 6.251 36.568 1.00 91.00 195 LYS A N 1
ATOM 1491 C CA . LYS A 1 195 ? -14.586 5.832 37.881 1.00 91.00 195 LYS A CA 1
ATOM 1492 C C . LYS A 1 195 ? -16.068 5.495 37.801 1.00 91.00 195 LYS A C 1
ATOM 1494 O O . LYS A 1 195 ? -16.831 6.210 37.157 1.00 91.00 195 LYS A O 1
ATOM 1499 N N . VAL A 1 196 ? -16.467 4.437 38.496 1.00 85.62 196 VAL A N 1
ATOM 1500 C CA . VAL A 1 196 ? -17.878 4.119 38.719 1.00 85.62 196 VAL A CA 1
ATOM 1501 C C . VAL A 1 196 ? -18.522 5.254 39.530 1.00 85.62 196 VAL A C 1
ATOM 1503 O O . VAL A 1 196 ? -17.944 5.631 40.556 1.00 85.62 196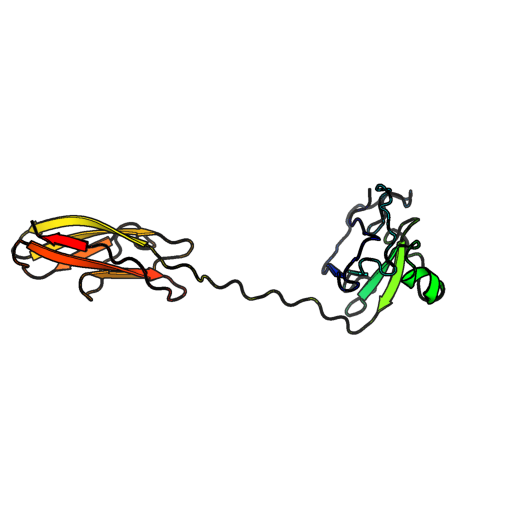 VAL A O 1
ATOM 1506 N N . PRO A 1 197 ? -19.673 5.799 39.090 1.00 82.50 197 PRO A N 1
ATOM 1507 C CA . PRO A 1 197 ? -20.377 6.862 39.804 1.00 82.50 197 PRO A CA 1
ATOM 1508 C C . PRO A 1 197 ? -20.946 6.401 41.153 1.00 82.50 197 PRO A C 1
ATOM 1510 O O . PRO A 1 197 ? -21.212 5.184 41.347 1.00 82.50 197 PRO A O 1
#

Radius of gyration: 30.06 Å; chains: 1; bounding box: 61×35×79 Å